Protein AF-A0A2R6C361-F1 (afdb_monomer)

Secondary structure (DSSP, 8-state):
-EEEEEEE-STHHHHHHHHHHHHHHHHHHHHHHHHTEEEEEEEPTTSS-EEEEEEESS-TT-HHHHHHHHHHHHTT--S-THHHHHHHHHHHHHHHHHHHHHHHTSS-S------S--EE--GGGEEEETTEEEEEEETTEEEEEE-TT-SSPPPTT--TTSB---EE-SSEEEEEEEPP----S----EEEE-SSEEEEEETTTEEEEEE-HHHHHHHHHHHHHHHHHHHHTPPPP-----SSSTTSSS---------

Solvent-accessible surface area (backbone atoms only — not comparable to full-atom values): 15528 Å² total; per-residue (Å²): 82,82,46,75,45,78,42,68,52,83,64,24,73,80,43,42,65,57,24,49,53,42,28,52,49,22,39,52,50,36,50,57,59,53,72,37,49,41,73,46,82,39,71,43,88,97,49,98,50,75,44,69,44,84,42,65,76,56,68,80,81,38,70,65,50,52,48,52,54,50,54,68,58,50,77,86,48,91,51,36,69,64,55,54,58,34,28,52,56,49,27,53,49,53,50,51,53,49,52,56,36,36,73,75,59,85,40,73,102,62,86,80,71,70,81,68,63,43,40,59,45,47,53,91,41,47,41,64,58,89,55,29,40,38,34,52,52,31,88,96,39,70,48,72,44,70,50,72,90,53,96,64,83,76,64,96,77,62,48,57,82,34,42,49,63,28,39,38,40,57,56,34,38,36,43,33,37,57,43,81,75,78,78,68,90,62,80,77,62,48,73,48,85,52,81,47,33,42,40,34,41,30,91,89,76,42,80,46,78,44,80,33,48,72,57,41,52,54,49,51,55,52,48,52,52,52,50,51,30,59,77,72,73,49,84,82,80,84,79,90,72,79,84,73,69,82,73,73,84,76,82,76,83,82,82,81,80,88,131

pLDDT: mean 77.96, std 17.17, range [26.45, 94.94]

InterPro domains:
  IPR060355 Uncharacterized protein MJ0013-like domain [PF27234] (18-136)

Foldseek 3Di:
DKDKDKDWFPCLVVCVVVLVLLQVLLQVLLVVQLVQWDWDWDDDVPDPDIGTATDGNDPCVDPVNVVVSLVVSVVPDPWDSVQSVQSNVVSVVQVVVQNVCVSVVNDDPDRDGDPARKGFAALVQWFDDPQWIWGGGHVVDTDTTGNPPDPDDDPPPDGSVQWHGWMDHSTMIIIIGDDDPPPPDAFDKDWDDDLQWIWIATPVPGIDIDGCNVVSVVVVVVVVVVVVCVVVVHDDDDPPDDPPPVPPPPDDDDDDDDD

Structure (mmCIF, N/CA/C/O backbone):
data_AF-A0A2R6C361-F1
#
_entry.id   AF-A0A2R6C361-F1
#
loop_
_atom_site.group_PDB
_atom_site.id
_atom_site.type_symbol
_atom_site.label_atom_id
_atom_site.label_alt_id
_atom_site.label_comp_id
_atom_site.label_asym_id
_atom_site.label_entity_id
_atom_site.label_seq_id
_atom_site.pdbx_PDB_ins_code
_atom_site.Cartn_x
_atom_site.Cartn_y
_atom_site.Cartn_z
_atom_site.occupancy
_atom_site.B_iso_or_equiv
_atom_site.auth_seq_id
_atom_site.auth_comp_id
_atom_site.auth_asym_id
_atom_site.auth_atom_id
_atom_site.pdbx_PDB_model_num
ATOM 1 N N . MET A 1 1 ? 3.296 12.010 15.863 1.00 71.25 1 MET A N 1
ATOM 2 C CA . MET A 1 1 ? 3.989 10.756 15.446 1.00 71.25 1 MET A CA 1
ATOM 3 C C . MET A 1 1 ? 3.056 9.737 14.756 1.00 71.25 1 MET A C 1
ATOM 5 O O . MET A 1 1 ? 1.975 9.475 15.264 1.00 71.25 1 MET A O 1
ATOM 9 N N . LEU A 1 2 ? 3.458 9.093 13.641 1.00 76.69 2 LEU A N 1
ATOM 10 C CA . LEU A 1 2 ? 2.714 7.955 13.048 1.00 76.69 2 LEU A CA 1
ATOM 11 C C . LEU A 1 2 ? 3.192 6.621 13.645 1.00 76.69 2 LEU A C 1
ATOM 13 O O . LEU A 1 2 ? 4.380 6.308 13.569 1.00 76.69 2 LEU A O 1
ATOM 17 N N . ARG A 1 3 ? 2.274 5.813 14.184 1.00 79.56 3 ARG A N 1
ATOM 18 C CA . ARG A 1 3 ? 2.563 4.456 14.678 1.00 79.56 3 ARG A CA 1
ATOM 19 C C . ARG A 1 3 ? 1.725 3.434 13.926 1.00 79.56 3 ARG A C 1
ATOM 21 O O . ARG A 1 3 ? 0.583 3.708 13.588 1.00 79.56 3 ARG A O 1
ATOM 28 N N . SER A 1 4 ? 2.290 2.262 13.649 1.00 82.06 4 SER A N 1
ATOM 29 C CA . SER A 1 4 ? 1.563 1.162 13.011 1.00 82.06 4 SER A CA 1
ATOM 30 C C . SER A 1 4 ? 1.401 0.021 14.000 1.00 82.06 4 SER A C 1
ATOM 32 O O . SER A 1 4 ? 2.393 -0.487 14.519 1.00 82.06 4 SER A O 1
ATOM 34 N N . TYR A 1 5 ? 0.163 -0.408 14.206 1.00 83.38 5 TYR A N 1
ATOM 35 C CA . TYR A 1 5 ? -0.182 -1.557 15.038 1.00 83.38 5 TYR A CA 1
ATOM 36 C C . TYR A 1 5 ? -0.647 -2.719 14.176 1.00 83.38 5 TYR A C 1
ATOM 38 O O . TYR A 1 5 ? -1.076 -2.509 13.045 1.00 83.38 5 TYR A O 1
ATOM 46 N N . SER A 1 6 ? -0.548 -3.944 14.681 1.00 84.62 6 SER A N 1
ATOM 47 C CA . SER A 1 6 ? -1.001 -5.141 13.967 1.00 84.62 6 SER A CA 1
ATOM 48 C C . SER A 1 6 ? -1.960 -5.946 14.823 1.00 84.62 6 SER A C 1
ATOM 50 O O . SER A 1 6 ? -1.594 -6.325 15.929 1.00 84.62 6 SER A O 1
ATOM 52 N N . LEU A 1 7 ? -3.144 -6.243 14.302 1.00 84.75 7 LEU A N 1
ATOM 53 C CA . LEU A 1 7 ? -4.188 -6.993 14.998 1.00 84.75 7 LEU A CA 1
ATOM 54 C C . LEU A 1 7 ? -4.585 -8.209 14.171 1.00 84.75 7 LEU A C 1
ATOM 56 O O . LEU A 1 7 ? -4.571 -8.136 12.944 1.00 84.75 7 LEU A O 1
ATOM 60 N N . GLN A 1 8 ? -4.900 -9.316 14.836 1.00 85.62 8 GLN A N 1
ATOM 61 C CA . GLN A 1 8 ? -5.495 -10.483 14.185 1.00 85.62 8 GLN A CA 1
ATOM 62 C C . GLN A 1 8 ? -6.997 -10.268 14.003 1.00 85.62 8 GLN A C 1
ATOM 64 O O . GLN A 1 8 ? -7.611 -9.543 14.781 1.00 85.62 8 GLN A O 1
ATOM 69 N N . HIS A 1 9 ? -7.566 -10.873 12.966 1.00 82.19 9 HIS A N 1
ATOM 70 C CA . HIS A 1 9 ? -9.010 -10.900 12.753 1.00 82.19 9 HIS A CA 1
ATOM 71 C C . HIS A 1 9 ? -9.441 -12.241 12.166 1.00 82.19 9 HIS A C 1
ATOM 73 O O . HIS A 1 9 ? -8.665 -12.909 11.485 1.00 82.19 9 HIS A O 1
ATOM 79 N N . GLU A 1 10 ? -10.705 -12.589 12.383 1.00 79.31 10 GLU A N 1
ATOM 80 C CA . GLU A 1 10 ? -11.295 -13.849 11.919 1.00 79.31 10 GLU A CA 1
ATOM 81 C C . GLU A 1 10 ? -12.004 -13.702 10.560 1.00 79.31 10 GLU A C 1
ATOM 83 O O . GLU A 1 10 ? -12.229 -14.688 9.871 1.00 79.31 10 GLU A O 1
ATOM 88 N N . CYS A 1 11 ? -12.247 -12.469 10.088 1.00 79.44 11 CYS A N 1
ATOM 89 C CA . CYS A 1 11 ? -12.927 -12.175 8.811 1.00 79.44 11 CYS A CA 1
ATOM 90 C C . CYS A 1 11 ? -12.088 -12.484 7.548 1.00 79.44 11 CYS A C 1
ATOM 92 O O . CYS A 1 11 ? -12.265 -11.855 6.503 1.00 79.44 11 CYS A O 1
ATOM 94 N N . GLY A 1 12 ? -11.108 -13.385 7.637 1.00 75.69 12 GLY A N 1
ATOM 95 C CA . GLY A 1 12 ? -10.209 -13.718 6.531 1.00 75.69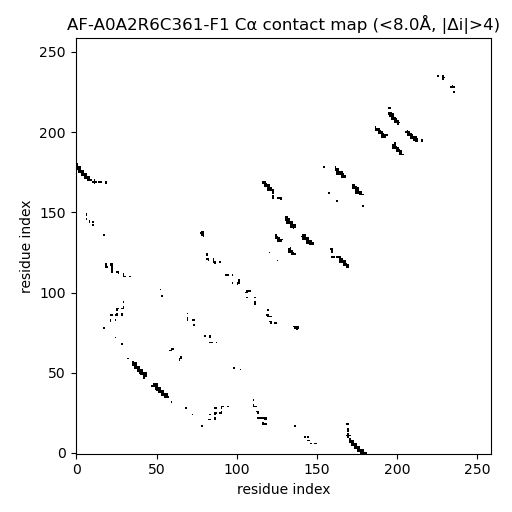 12 GLY A CA 1
ATOM 96 C C . GLY A 1 12 ? -10.932 -14.339 5.337 1.00 75.69 12 GLY A C 1
ATOM 97 O O . GLY A 1 12 ? -10.607 -14.009 4.196 1.00 75.69 12 GLY A O 1
ATOM 98 N N . GLU A 1 13 ? -11.930 -15.188 5.596 1.00 79.44 13 GLU A N 1
ATOM 99 C CA . GLU A 1 13 ? -12.706 -15.884 4.562 1.00 79.44 13 GLU A CA 1
ATOM 100 C C . GLU A 1 13 ? -13.611 -14.926 3.778 1.00 79.44 13 GLU A C 1
ATOM 102 O O . GLU A 1 13 ? -13.576 -14.917 2.548 1.00 79.44 13 GLU A O 1
ATOM 107 N N . GLU A 1 14 ? -14.332 -14.041 4.471 1.00 83.56 14 GLU A N 1
ATOM 108 C CA . GLU A 1 14 ? -15.206 -13.027 3.859 1.00 83.56 14 GLU A CA 1
ATOM 109 C C . GLU A 1 14 ? -14.424 -12.028 2.995 1.00 83.56 14 GLU A C 1
ATOM 111 O O . GLU A 1 14 ? -14.881 -11.589 1.938 1.00 83.56 14 GLU A O 1
ATOM 116 N N . LEU A 1 15 ? -13.207 -11.679 3.421 1.00 87.12 15 LEU A N 1
ATOM 117 C CA . LEU A 1 15 ? -12.345 -10.747 2.698 1.00 87.12 15 LEU A CA 1
ATOM 118 C C . LEU A 1 15 ? -11.562 -11.415 1.569 1.00 87.12 15 LEU A C 1
ATOM 120 O O . LEU A 1 15 ? -11.019 -10.715 0.711 1.00 87.12 15 LEU A O 1
ATOM 124 N N . PHE A 1 16 ? -11.491 -12.744 1.529 1.00 89.00 16 PHE A N 1
ATOM 125 C CA . PHE A 1 16 ? -10.673 -13.469 0.563 1.00 89.00 16 PHE A CA 1
ATOM 126 C C . PHE A 1 16 ? -11.002 -13.131 -0.905 1.00 89.00 16 PHE A C 1
ATOM 128 O O . PHE A 1 16 ? -10.060 -12.854 -1.663 1.00 89.00 16 PHE A O 1
ATOM 135 N N . PRO A 1 17 ? -12.283 -13.062 -1.330 1.00 92.25 17 PRO A N 1
ATOM 136 C CA . PRO A 1 17 ? -12.641 -12.663 -2.692 1.00 92.25 17 PRO A CA 1
ATOM 137 C C . PRO A 1 17 ? -12.147 -11.251 -3.036 1.00 92.25 17 PRO A C 1
ATOM 139 O O . PRO A 1 17 ? -11.511 -11.050 -4.074 1.00 92.25 17 PRO A O 1
ATOM 142 N N . LEU A 1 18 ? -12.328 -10.297 -2.115 1.00 92.50 18 LEU A N 1
ATOM 143 C CA . LEU A 1 18 ? -11.867 -8.915 -2.270 1.00 92.50 18 LEU A CA 1
ATOM 144 C C . LEU A 1 18 ? -10.337 -8.841 -2.365 1.00 92.50 18 LEU A C 1
ATOM 146 O O . LEU A 1 18 ? -9.797 -8.156 -3.234 1.00 92.50 18 LEU A O 1
ATOM 150 N N . LEU A 1 19 ? -9.621 -9.557 -1.493 1.00 92.62 19 LEU A N 1
ATOM 151 C CA . LEU A 1 19 ? -8.157 -9.606 -1.490 1.00 92.62 19 LEU A CA 1
ATOM 152 C C . LEU A 1 19 ? -7.609 -10.154 -2.814 1.00 92.62 19 LEU A C 1
ATOM 154 O O . LEU A 1 19 ? -6.595 -9.659 -3.320 1.00 92.62 19 LEU A O 1
ATOM 158 N N . LYS A 1 20 ? -8.274 -11.167 -3.382 1.00 93.88 20 LYS A N 1
ATOM 159 C CA . LYS A 1 20 ? -7.912 -11.763 -4.671 1.00 93.88 20 LYS A CA 1
ATOM 160 C C . LYS A 1 20 ? -8.162 -10.785 -5.820 1.00 93.88 20 LYS A C 1
ATOM 162 O O . LYS A 1 20 ? -7.224 -10.498 -6.564 1.00 93.88 20 LYS A O 1
ATOM 167 N N . ALA A 1 21 ? -9.361 -10.207 -5.900 1.00 93.25 21 ALA A N 1
ATOM 168 C CA . ALA A 1 21 ? -9.711 -9.217 -6.918 1.00 93.25 21 ALA A CA 1
ATOM 169 C C . ALA A 1 21 ? -8.776 -7.999 -6.876 1.00 93.25 21 ALA A C 1
ATOM 171 O O . ALA A 1 21 ? -8.269 -7.550 -7.903 1.00 93.25 21 ALA A O 1
ATOM 172 N N . TYR A 1 22 ? -8.451 -7.510 -5.678 1.00 93.94 22 TYR A N 1
ATOM 173 C CA . TYR A 1 22 ? -7.514 -6.405 -5.500 1.00 93.94 22 TYR A CA 1
ATOM 174 C C . TYR A 1 22 ? -6.096 -6.745 -5.966 1.00 93.94 22 TYR A C 1
ATOM 176 O O . TYR A 1 22 ? -5.458 -5.941 -6.648 1.00 93.94 22 TYR A O 1
ATOM 184 N N . ARG A 1 23 ? -5.582 -7.935 -5.627 1.00 94.75 23 ARG A N 1
ATOM 185 C CA . ARG A 1 23 ? -4.273 -8.401 -6.112 1.00 94.75 23 ARG A CA 1
ATOM 186 C C . ARG A 1 23 ? -4.245 -8.436 -7.639 1.00 94.75 23 ARG A C 1
ATOM 188 O O . ARG A 1 23 ? -3.260 -8.001 -8.240 1.00 94.75 23 ARG A O 1
ATOM 195 N N . ASP A 1 24 ? -5.303 -8.955 -8.248 1.00 94.12 24 ASP A N 1
ATOM 196 C CA . ASP A 1 24 ? -5.395 -9.117 -9.695 1.00 94.12 24 ASP A CA 1
ATOM 197 C C . ASP A 1 24 ? -5.496 -7.745 -10.387 1.00 94.12 24 ASP A C 1
ATOM 199 O O . ASP A 1 24 ? -4.736 -7.485 -11.322 1.00 94.12 24 ASP A O 1
ATOM 203 N N . ALA A 1 25 ? -6.264 -6.801 -9.831 1.00 93.94 25 ALA A N 1
ATOM 204 C CA . ALA A 1 25 ? -6.293 -5.405 -10.278 1.00 93.94 25 ALA A CA 1
ATOM 205 C C . ALA A 1 25 ? -4.921 -4.715 -10.171 1.00 93.94 25 ALA A C 1
ATOM 207 O O . ALA A 1 25 ? -4.466 -4.076 -11.121 1.00 93.94 25 ALA A O 1
ATOM 208 N N . VAL A 1 26 ? -4.206 -4.877 -9.049 1.00 94.94 26 VAL A N 1
ATOM 209 C CA . VAL A 1 26 ? -2.842 -4.338 -8.890 1.00 94.94 26 VAL A CA 1
ATOM 210 C C . VAL A 1 26 ? -1.903 -4.913 -9.952 1.00 94.94 26 VAL A C 1
ATOM 212 O O . VAL A 1 26 ? -1.095 -4.176 -10.519 1.00 94.94 26 VAL A O 1
ATOM 215 N N . ASN A 1 27 ? -1.988 -6.214 -10.234 1.00 94.62 27 ASN A N 1
ATOM 216 C CA . ASN A 1 27 ? -1.145 -6.857 -11.238 1.00 94.62 27 ASN A CA 1
ATOM 217 C C . ASN A 1 27 ? -1.492 -6.418 -12.668 1.00 94.62 27 ASN A C 1
ATOM 219 O O . ASN A 1 27 ? -0.560 -6.182 -13.436 1.00 94.62 27 ASN A O 1
ATOM 223 N N . ARG A 1 28 ? -2.777 -6.218 -12.995 1.00 94.06 28 ARG A N 1
ATOM 224 C CA . ARG A 1 28 ? -3.231 -5.659 -14.283 1.00 94.06 28 ARG A CA 1
ATOM 225 C C . ARG A 1 28 ? -2.669 -4.252 -14.500 1.00 94.06 28 ARG A C 1
ATOM 227 O O . ARG A 1 28 ? -2.065 -3.983 -15.535 1.00 94.06 28 ARG A O 1
ATOM 234 N N . VAL A 1 29 ? -2.725 -3.392 -13.476 1.00 93.88 29 VAL A N 1
ATOM 235 C CA . VAL A 1 29 ? -2.095 -2.059 -13.527 1.00 93.88 29 VAL A CA 1
ATOM 236 C C . VAL A 1 29 ? -0.580 -2.166 -13.710 1.00 93.88 29 VAL A C 1
ATOM 238 O O . VAL A 1 29 ? 0.003 -1.455 -14.522 1.00 93.88 29 VAL A O 1
ATOM 241 N N . LEU A 1 30 ? 0.094 -3.042 -12.960 1.00 93.81 30 LEU A N 1
ATOM 242 C CA . LEU A 1 30 ? 1.545 -3.222 -13.087 1.00 93.81 30 LEU A CA 1
ATOM 243 C C . LEU A 1 30 ? 1.953 -3.704 -14.481 1.00 93.81 30 LEU A C 1
ATOM 245 O O . LEU A 1 30 ? 3.013 -3.311 -14.964 1.00 93.81 30 LEU A O 1
ATOM 249 N N . GLU A 1 31 ? 1.147 -4.557 -15.104 1.00 94.00 31 GLU A N 1
ATOM 250 C CA . GLU A 1 31 ? 1.344 -5.030 -16.468 1.00 94.00 31 GLU A CA 1
ATOM 251 C C . GLU A 1 31 ? 1.220 -3.903 -17.486 1.00 94.00 31 GLU A C 1
ATOM 253 O O . GLU A 1 31 ? 2.149 -3.697 -18.268 1.00 94.00 31 GLU A O 1
ATOM 258 N N . GLU A 1 32 ? 0.151 -3.116 -17.417 1.00 92.12 32 GLU A N 1
ATOM 259 C CA . GLU A 1 32 ? -0.043 -1.980 -18.315 1.00 92.12 32 GLU A CA 1
ATOM 260 C C . GLU A 1 32 ? 1.085 -0.947 -18.176 1.00 92.12 32 GLU A C 1
ATOM 262 O O . GLU A 1 32 ? 1.712 -0.541 -19.158 1.00 92.12 32 GLU A O 1
ATOM 267 N N . LEU A 1 33 ? 1.426 -0.586 -16.935 1.00 90.94 33 LEU A N 1
ATOM 268 C CA . LEU A 1 33 ? 2.522 0.336 -16.657 1.00 90.94 33 LEU A CA 1
ATOM 269 C C . LEU A 1 33 ? 3.866 -0.198 -17.159 1.00 90.94 33 LEU A C 1
ATOM 271 O O . LEU A 1 33 ? 4.701 0.588 -17.602 1.00 90.94 33 LEU A O 1
ATOM 275 N N . TRP A 1 34 ? 4.093 -1.511 -17.074 1.00 90.88 34 TRP A N 1
ATOM 276 C CA . TRP A 1 34 ? 5.318 -2.152 -17.546 1.00 90.88 34 TRP A CA 1
ATOM 277 C C . TRP A 1 34 ? 5.419 -2.157 -19.072 1.00 90.88 34 TRP A C 1
ATOM 279 O O . TRP A 1 34 ? 6.495 -1.893 -19.606 1.00 90.88 34 TRP A O 1
ATOM 289 N N . ASN A 1 35 ? 4.313 -2.407 -19.772 1.00 90.81 35 ASN A N 1
ATOM 290 C CA . ASN A 1 35 ? 4.258 -2.400 -21.238 1.00 90.81 35 ASN A CA 1
ATOM 291 C C . ASN A 1 35 ? 4.519 -0.998 -21.819 1.00 90.81 35 ASN A C 1
ATOM 293 O O . ASN A 1 35 ? 5.059 -0.857 -22.919 1.00 90.81 35 ASN A O 1
ATOM 297 N N . ASN A 1 36 ? 4.228 0.039 -21.032 1.00 89.44 36 ASN A N 1
ATOM 298 C CA . ASN A 1 36 ? 4.535 1.432 -21.342 1.00 89.44 36 ASN A CA 1
ATOM 299 C C . ASN A 1 36 ? 5.988 1.846 -21.028 1.00 89.44 36 ASN A C 1
ATOM 301 O O . ASN A 1 36 ? 6.317 3.026 -21.166 1.00 89.44 36 ASN A O 1
ATOM 305 N N . ILE A 1 37 ? 6.869 0.925 -20.608 1.00 88.62 37 ILE A N 1
ATOM 306 C CA . ILE A 1 37 ? 8.291 1.212 -20.353 1.00 88.62 37 ILE A CA 1
ATOM 307 C C . ILE A 1 37 ? 9.135 0.962 -21.606 1.00 88.62 37 ILE A C 1
ATOM 309 O O . ILE A 1 37 ? 9.212 -0.146 -22.132 1.00 88.62 37 ILE A O 1
ATOM 313 N N . GLU A 1 38 ? 9.869 1.990 -22.009 1.00 87.00 38 GLU A N 1
ATOM 314 C CA . GLU A 1 38 ? 10.993 1.937 -22.934 1.00 87.00 38 GLU A CA 1
ATOM 315 C C . GLU A 1 38 ? 12.327 1.895 -22.200 1.00 87.00 38 GLU A C 1
ATOM 317 O O . GLU A 1 38 ? 12.486 2.399 -21.085 1.00 87.00 38 GLU A O 1
ATOM 322 N N . TRP A 1 39 ? 13.311 1.291 -22.854 1.00 86.88 39 TRP A N 1
ATOM 323 C CA . TRP A 1 39 ? 14.628 1.048 -22.290 1.00 86.88 39 TRP A CA 1
ATOM 324 C C . TRP A 1 39 ? 15.669 1.858 -23.044 1.00 86.88 39 TRP A C 1
ATOM 326 O O . TRP A 1 39 ? 16.052 1.512 -24.157 1.00 86.88 39 TRP A O 1
ATOM 336 N N . GLU A 1 40 ? 16.156 2.922 -22.416 1.00 84.06 40 GLU A N 1
ATOM 337 C CA . GLU A 1 40 ? 17.169 3.792 -23.007 1.00 84.06 40 GLU A CA 1
ATOM 338 C C . GLU A 1 40 ? 18.553 3.422 -22.467 1.00 84.06 40 GLU A C 1
ATOM 340 O O . GLU A 1 40 ? 18.771 3.382 -21.252 1.00 84.06 40 GLU A O 1
ATOM 345 N N . LYS A 1 41 ? 19.513 3.144 -23.351 1.00 84.00 41 LYS A N 1
ATOM 346 C CA . LYS A 1 41 ? 20.888 2.834 -22.950 1.00 84.00 41 LYS A CA 1
ATOM 347 C C . LYS A 1 41 ? 21.591 4.120 -22.517 1.00 84.00 41 LYS A C 1
ATOM 349 O O . LYS A 1 41 ? 21.908 4.965 -23.343 1.00 84.00 41 LYS A O 1
ATOM 354 N N . ARG A 1 42 ? 21.881 4.252 -21.221 1.00 80.00 42 ARG A N 1
ATOM 355 C CA . ARG A 1 42 ? 22.643 5.376 -20.663 1.00 80.00 42 ARG A CA 1
ATOM 356 C C . ARG A 1 42 ? 23.889 4.909 -19.930 1.00 80.00 42 ARG A C 1
ATOM 358 O O . ARG A 1 42 ? 23.905 3.861 -19.281 1.00 80.00 42 ARG A O 1
ATOM 365 N N . LYS A 1 43 ? 24.944 5.712 -20.017 1.00 76.88 43 LYS A N 1
ATOM 366 C CA . LYS A 1 43 ? 26.144 5.544 -19.197 1.00 76.88 43 LYS A CA 1
ATOM 367 C C . LYS A 1 43 ? 25.823 5.995 -17.773 1.00 76.88 43 LYS A C 1
ATOM 369 O O . LYS A 1 43 ? 25.239 7.060 -17.583 1.00 76.88 43 LYS A O 1
ATOM 374 N N . ILE A 1 44 ? 26.167 5.185 -16.775 1.00 73.50 44 ILE A N 1
ATOM 375 C CA . ILE A 1 44 ? 25.985 5.597 -15.378 1.00 73.50 44 ILE A CA 1
ATOM 376 C C . ILE A 1 44 ? 27.046 6.661 -15.055 1.00 73.50 44 ILE A C 1
ATOM 378 O O . ILE A 1 44 ? 28.229 6.402 -15.298 1.00 73.50 44 ILE A O 1
ATOM 382 N N . PRO A 1 45 ? 26.671 7.819 -14.483 1.00 68.75 45 PRO A N 1
ATOM 383 C CA . PRO A 1 45 ? 27.641 8.812 -14.030 1.00 68.75 45 PRO A CA 1
ATOM 384 C C . PRO A 1 45 ? 28.658 8.170 -13.075 1.00 68.75 45 PRO A C 1
ATOM 386 O O . PRO A 1 45 ? 28.274 7.470 -12.139 1.00 68.75 45 PRO A O 1
ATOM 389 N N . GLY A 1 46 ? 29.954 8.350 -13.339 1.00 70.81 46 GLY A N 1
ATOM 390 C CA . GLY A 1 46 ? 31.030 7.812 -12.496 1.00 70.81 46 GLY A CA 1
ATOM 391 C C . GLY A 1 46 ? 31.349 6.317 -12.662 1.00 70.81 46 GLY A C 1
ATOM 392 O O . GLY A 1 46 ? 32.219 5.816 -11.956 1.00 70.81 46 GLY A O 1
ATOM 393 N N . LYS A 1 47 ? 30.708 5.581 -13.586 1.00 72.62 47 LYS A N 1
ATOM 394 C CA . LYS A 1 47 ? 31.075 4.183 -13.903 1.00 72.62 47 LYS A CA 1
ATOM 395 C C . LYS A 1 47 ? 31.295 3.988 -15.407 1.00 72.62 47 LYS A C 1
ATOM 397 O O . LYS A 1 47 ? 30.618 4.590 -16.235 1.00 72.62 47 LYS A O 1
ATOM 402 N N . LYS A 1 48 ? 32.198 3.073 -15.786 1.00 71.56 48 LYS A N 1
ATOM 403 C CA . LYS A 1 48 ? 32.387 2.637 -17.191 1.00 71.56 48 LYS A CA 1
ATOM 404 C C . LYS A 1 48 ? 31.246 1.733 -17.705 1.00 71.56 48 LYS A C 1
ATOM 406 O O . LYS A 1 48 ? 31.281 1.283 -18.844 1.00 71.56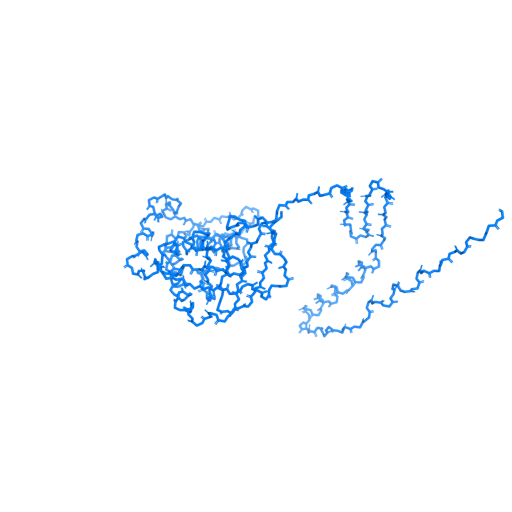 48 LYS A O 1
ATOM 411 N N . GLN A 1 49 ? 30.228 1.472 -16.880 1.00 76.38 49 GLN A N 1
ATOM 412 C CA . GLN A 1 49 ? 29.114 0.577 -17.188 1.00 76.38 49 GLN A CA 1
ATOM 413 C C . GLN A 1 49 ? 27.947 1.319 -17.859 1.00 76.38 49 GLN A C 1
ATOM 415 O O . GLN A 1 49 ? 27.522 2.390 -17.417 1.00 76.38 49 GLN A O 1
ATOM 420 N N . TRP A 1 50 ? 27.377 0.689 -18.884 1.00 76.69 50 TRP A N 1
ATOM 421 C CA . TRP A 1 50 ? 26.119 1.096 -19.505 1.00 76.69 50 TRP A CA 1
ATOM 422 C C . TRP A 1 50 ? 24.944 0.381 -18.840 1.00 76.69 50 TRP A C 1
ATOM 424 O O . TRP A 1 50 ? 25.018 -0.818 -18.565 1.00 76.69 50 TRP A O 1
ATOM 434 N N . ARG A 1 51 ? 23.845 1.098 -18.598 1.00 76.12 51 ARG A N 1
ATOM 435 C CA . ARG A 1 51 ? 22.586 0.521 -18.115 1.00 76.12 51 ARG A CA 1
ATOM 436 C C . ARG A 1 51 ? 21.414 0.993 -18.953 1.00 76.12 51 ARG A C 1
ATOM 438 O O . ARG A 1 51 ? 21.369 2.131 -19.405 1.00 76.12 51 ARG A O 1
ATOM 445 N N . LEU A 1 52 ? 20.456 0.095 -19.130 1.00 82.31 52 LEU A N 1
ATOM 446 C CA . LEU A 1 52 ? 19.173 0.407 -19.737 1.00 82.31 52 LEU A CA 1
ATOM 447 C C . LEU A 1 52 ? 18.294 1.052 -18.671 1.00 82.31 52 LEU A C 1
ATOM 449 O O . LEU A 1 52 ? 17.932 0.383 -17.714 1.00 82.31 52 LEU A O 1
ATOM 453 N N . LEU A 1 53 ? 17.973 2.333 -18.788 1.00 82.25 53 LEU A N 1
ATOM 454 C CA . LEU A 1 53 ? 17.094 3.011 -17.843 1.00 82.25 53 LEU A CA 1
ATOM 455 C C . LEU A 1 53 ? 15.645 2.979 -18.339 1.00 82.25 53 LEU A C 1
ATOM 457 O O . LEU A 1 53 ? 15.412 3.205 -19.525 1.00 82.25 53 LEU A O 1
ATOM 461 N N . PRO A 1 54 ? 14.672 2.735 -17.442 1.00 84.81 54 PRO A N 1
ATOM 462 C CA . PRO A 1 54 ? 13.266 2.778 -17.805 1.00 84.81 54 PRO A CA 1
ATOM 463 C C . PRO A 1 54 ? 12.819 4.232 -18.023 1.00 84.81 54 PRO A C 1
ATOM 465 O O . PRO A 1 54 ? 12.925 5.075 -17.115 1.00 84.81 54 PRO A O 1
ATOM 468 N N . LYS A 1 55 ? 12.291 4.497 -19.217 1.00 83.69 55 LYS A N 1
ATOM 469 C CA . LYS A 1 55 ? 11.591 5.715 -19.640 1.00 83.69 55 LYS A CA 1
ATOM 470 C C . LYS A 1 55 ? 10.151 5.332 -19.983 1.00 83.69 55 LYS A C 1
ATOM 472 O O . LYS A 1 55 ? 9.923 4.234 -20.463 1.00 83.69 55 LYS A O 1
ATOM 477 N N . TYR A 1 56 ? 9.174 6.180 -19.690 1.00 82.06 56 TYR A N 1
ATOM 478 C CA . TYR A 1 56 ? 7.787 5.882 -20.056 1.00 82.06 56 TYR A CA 1
ATOM 479 C C . TYR A 1 56 ? 7.482 6.420 -21.455 1.00 82.06 56 TYR A C 1
ATOM 481 O O . TYR A 1 56 ? 7.898 7.535 -21.766 1.00 82.06 56 TYR A O 1
ATOM 489 N N . LYS A 1 57 ? 6.753 5.634 -22.257 1.00 79.25 57 LYS A N 1
ATOM 490 C CA . LYS A 1 57 ? 6.241 6.011 -23.589 1.00 79.25 57 LYS A CA 1
ATOM 491 C C . LYS A 1 57 ? 5.238 7.152 -23.521 1.00 79.25 57 LYS A C 1
ATOM 493 O O . LYS A 1 57 ? 5.239 8.060 -24.339 1.00 79.25 57 LYS A O 1
ATOM 498 N N . VAL A 1 58 ? 4.371 7.063 -22.522 1.00 80.06 58 VAL A N 1
ATOM 499 C CA . VAL A 1 58 ? 3.259 7.975 -22.281 1.00 80.06 58 VAL A CA 1
ATOM 500 C C . VAL A 1 58 ? 3.538 8.735 -20.992 1.00 80.06 58 VAL A C 1
ATOM 502 O O . VAL A 1 58 ? 4.263 8.247 -20.116 1.00 80.06 58 VAL A O 1
ATOM 505 N N . ASP A 1 59 ? 2.940 9.914 -20.834 1.00 80.81 59 ASP A N 1
ATOM 506 C CA . ASP A 1 59 ? 2.897 10.550 -19.525 1.00 80.81 59 ASP A CA 1
ATOM 507 C C . ASP A 1 59 ? 1.970 9.775 -18.578 1.00 80.81 59 ASP A C 1
ATOM 509 O O . ASP A 1 59 ? 0.792 10.075 -18.391 1.00 80.81 59 ASP A O 1
ATOM 513 N N . VAL A 1 60 ? 2.552 8.776 -17.924 1.00 80.06 60 VAL A N 1
ATOM 514 C CA . VAL A 1 60 ? 1.917 7.927 -16.912 1.00 80.06 60 VAL A CA 1
ATOM 515 C C . VAL A 1 60 ? 1.432 8.738 -15.694 1.00 80.06 60 VAL A C 1
ATOM 517 O O . VAL A 1 60 ? 0.676 8.230 -14.859 1.00 80.06 60 VAL A O 1
ATOM 520 N N . LYS A 1 61 ? 1.856 10.001 -15.539 1.00 81.00 61 LYS A N 1
ATOM 521 C CA . LYS A 1 61 ? 1.371 10.894 -14.476 1.00 81.00 61 LYS A CA 1
ATOM 522 C C . LYS A 1 61 ? 0.189 11.760 -14.904 1.00 81.00 61 LYS A C 1
ATOM 524 O O . LYS A 1 61 ? -0.444 12.320 -14.002 1.00 81.00 61 LYS A O 1
ATOM 529 N N . SER A 1 62 ? -0.119 11.833 -16.199 1.00 87.62 62 SER A N 1
ATOM 530 C CA . SER A 1 62 ? -1.233 12.615 -16.728 1.00 87.62 62 SER A CA 1
ATOM 531 C C . SER A 1 62 ? -2.554 12.218 -16.065 1.00 87.62 62 SER A C 1
ATOM 533 O O . SER A 1 62 ? -2.807 11.044 -15.765 1.00 87.62 62 SER A O 1
ATOM 535 N N . LYS A 1 63 ? -3.410 13.220 -15.824 1.00 86.75 63 LYS A N 1
ATOM 536 C CA . LYS A 1 63 ? -4.760 13.013 -15.282 1.00 86.75 63 LYS A CA 1
ATOM 537 C C . LYS A 1 63 ? -5.604 12.155 -16.226 1.00 86.75 63 LYS A C 1
ATOM 539 O O . LYS A 1 63 ? -6.324 11.282 -15.755 1.00 86.75 63 LYS A O 1
ATOM 544 N N . GLU A 1 64 ? -5.470 12.364 -17.532 1.00 88.56 64 GLU A N 1
ATOM 545 C CA . GLU A 1 64 ? -6.213 11.626 -18.558 1.00 88.56 64 GLU A CA 1
ATOM 546 C C . GLU A 1 64 ? -5.836 10.148 -18.573 1.00 88.56 64 GLU A C 1
ATOM 548 O O . GLU A 1 64 ? -6.714 9.290 -18.591 1.00 88.56 64 GLU A O 1
ATOM 553 N N . TYR A 1 65 ? -4.537 9.844 -18.486 1.00 88.94 65 TYR A N 1
ATOM 554 C CA . TYR A 1 65 ? -4.055 8.465 -18.432 1.00 88.94 65 TYR A CA 1
ATOM 555 C C . TYR A 1 65 ? -4.610 7.736 -17.205 1.00 88.94 65 TYR A C 1
ATOM 557 O O . TYR A 1 65 ? -5.164 6.648 -17.319 1.00 88.94 65 TYR A O 1
ATOM 565 N N . LYS A 1 66 ? -4.541 8.371 -16.027 1.00 88.06 66 LYS A N 1
ATOM 566 C CA . LYS A 1 66 ? -5.104 7.795 -14.796 1.00 88.06 66 LYS A CA 1
ATOM 567 C C . LYS A 1 66 ? -6.616 7.609 -14.868 1.00 88.06 66 LYS A C 1
ATOM 569 O O . LYS A 1 66 ? -7.116 6.650 -14.290 1.00 88.06 66 LYS A O 1
ATOM 574 N N . LYS A 1 67 ? -7.332 8.515 -15.542 1.00 90.62 67 LYS A N 1
ATOM 575 C CA . LYS A 1 67 ? -8.780 8.415 -15.741 1.00 90.62 67 LYS A CA 1
ATOM 576 C C . LYS A 1 67 ? -9.127 7.216 -16.627 1.00 90.62 67 LYS A C 1
ATOM 578 O O . LYS A 1 67 ? -9.894 6.376 -16.178 1.00 90.62 67 LYS A O 1
ATOM 583 N N . LYS A 1 68 ? -8.480 7.077 -17.789 1.00 91.75 68 LYS A N 1
ATOM 584 C CA . LYS A 1 68 ? -8.663 5.925 -18.693 1.00 91.75 68 LYS A CA 1
ATOM 585 C C . LYS A 1 68 ? -8.318 4.599 -18.015 1.00 91.75 68 LYS A C 1
ATOM 587 O O . LYS A 1 68 ? -9.090 3.651 -18.080 1.00 91.75 68 LYS A O 1
ATOM 592 N N . LEU A 1 69 ? -7.192 4.560 -17.296 1.00 91.31 69 LEU A N 1
ATOM 593 C CA . LEU A 1 69 ? -6.784 3.392 -16.514 1.00 91.31 69 LEU A CA 1
ATOM 594 C C . LEU A 1 69 ? -7.855 3.022 -15.480 1.00 91.31 69 LEU A C 1
ATOM 596 O O . LEU A 1 69 ? -8.233 1.861 -15.362 1.00 91.31 69 LEU A O 1
ATOM 600 N N . ARG A 1 70 ? -8.371 4.013 -14.746 1.00 92.38 70 ARG A N 1
ATOM 601 C CA . ARG A 1 70 ? -9.433 3.810 -13.758 1.00 92.38 70 ARG A CA 1
ATOM 602 C C . ARG A 1 70 ? -10.728 3.311 -14.394 1.00 92.38 70 ARG A C 1
ATOM 604 O O . ARG A 1 70 ? -11.324 2.403 -13.838 1.00 92.38 70 ARG A O 1
ATOM 611 N N . GLU A 1 71 ? -11.154 3.887 -15.514 1.00 93.44 71 GLU A N 1
ATOM 612 C CA . GLU A 1 71 ? -12.364 3.473 -16.240 1.00 93.44 71 GLU A CA 1
ATOM 613 C C . GLU A 1 71 ? -12.248 2.018 -16.706 1.00 93.44 71 GLU A C 1
ATOM 615 O O . GLU A 1 71 ? -13.116 1.217 -16.382 1.00 93.44 71 GLU A O 1
ATOM 620 N N . SER A 1 72 ? -11.114 1.640 -17.307 1.00 91.94 72 SER A N 1
ATOM 621 C CA . SER A 1 72 ? -10.873 0.261 -17.764 1.00 91.94 72 SER A CA 1
ATOM 622 C C . SER A 1 72 ? -10.869 -0.785 -16.641 1.00 91.94 72 SER A C 1
ATOM 624 O O . SER A 1 72 ? -11.154 -1.956 -16.865 1.00 91.94 72 SER A O 1
ATOM 626 N N . LEU A 1 73 ? -10.523 -0.377 -15.417 1.00 91.00 73 LEU A N 1
ATOM 627 C CA . LEU A 1 73 ? -10.538 -1.252 -14.246 1.00 91.00 73 LEU A CA 1
ATOM 628 C C . LEU A 1 73 ? -11.909 -1.334 -13.581 1.00 91.00 73 LEU A C 1
ATOM 630 O O . LEU A 1 73 ? -12.093 -2.224 -12.761 1.00 91.00 73 LEU A O 1
ATOM 634 N N . LEU A 1 74 ? -12.821 -0.401 -13.870 1.00 92.25 74 LEU A N 1
ATOM 635 C CA . LEU A 1 74 ? -14.164 -0.373 -13.292 1.00 92.25 74 LEU A CA 1
ATOM 636 C C . LEU A 1 74 ? -15.176 -1.205 -14.089 1.00 92.25 74 LEU A C 1
ATOM 638 O O . LEU A 1 74 ? -16.195 -1.563 -13.512 1.00 92.25 74 LEU A O 1
ATOM 642 N N . GLU A 1 75 ? -14.908 -1.512 -15.363 1.00 88.81 75 GLU A N 1
ATOM 643 C CA . GLU A 1 75 ? -15.812 -2.298 -16.225 1.00 88.81 75 GLU A CA 1
ATOM 644 C C . GLU A 1 75 ? -16.121 -3.691 -15.648 1.00 88.81 75 GLU A C 1
ATOM 646 O O . GLU A 1 75 ? -17.280 -4.091 -15.620 1.00 88.81 75 GLU A O 1
ATOM 651 N N . ASP A 1 76 ? -15.114 -4.375 -15.096 1.00 84.62 76 ASP A N 1
ATOM 652 C CA . ASP A 1 76 ? -15.236 -5.727 -14.523 1.00 84.62 76 ASP A CA 1
ATOM 653 C C . ASP A 1 76 ? -15.106 -5.721 -12.981 1.00 84.62 76 ASP A C 1
ATOM 655 O O . ASP A 1 76 ? -14.445 -6.589 -12.400 1.00 84.62 76 ASP A O 1
ATOM 659 N N . TRP A 1 77 ? -15.623 -4.689 -12.297 1.00 91.56 77 TRP A N 1
ATOM 660 C CA . TRP A 1 77 ? -15.372 -4.483 -10.862 1.00 91.56 77 TRP A CA 1
ATOM 661 C C . TRP A 1 77 ? -16.620 -4.587 -9.979 1.00 91.56 77 TRP A C 1
ATOM 663 O O . TRP A 1 77 ? -17.422 -3.661 -9.888 1.00 91.56 77 TRP A O 1
ATOM 673 N N . ASP A 1 78 ? -16.701 -5.674 -9.210 1.00 89.69 78 ASP A N 1
ATOM 674 C CA . ASP A 1 78 ? -17.847 -5.986 -8.338 1.00 89.69 78 ASP A CA 1
ATOM 675 C C . ASP A 1 78 ? -17.838 -5.275 -6.968 1.00 89.69 78 ASP A C 1
ATOM 677 O O . ASP A 1 78 ? -18.776 -5.417 -6.177 1.00 89.69 78 ASP A O 1
ATOM 681 N N . TYR A 1 79 ? -16.766 -4.550 -6.633 1.00 91.31 79 TYR A N 1
ATOM 682 C CA . TYR A 1 79 ? -16.559 -3.947 -5.308 1.00 91.31 79 TYR A CA 1
ATOM 683 C C . TYR A 1 79 ? -16.682 -2.420 -5.332 1.00 91.31 79 TYR A C 1
ATOM 685 O O . TYR A 1 79 ? -16.828 -1.790 -6.375 1.00 91.31 79 TYR A O 1
ATOM 693 N N . ALA A 1 80 ? -16.576 -1.767 -4.172 1.00 91.75 80 ALA A N 1
ATOM 694 C CA . ALA A 1 80 ? -16.575 -0.308 -4.119 1.00 91.75 80 ALA A CA 1
ATOM 695 C C . ALA A 1 80 ? -15.466 0.291 -5.014 1.00 91.75 80 ALA A C 1
ATOM 697 O O . ALA A 1 80 ? -14.299 -0.103 -4.940 1.00 91.75 80 ALA A O 1
ATOM 698 N N . ALA A 1 81 ? -15.813 1.295 -5.827 1.00 91.50 81 ALA A N 1
ATOM 699 C CA . ALA A 1 81 ? -14.907 1.900 -6.813 1.00 91.50 81 ALA A CA 1
ATOM 700 C C . ALA A 1 81 ? -13.612 2.470 -6.200 1.00 91.50 81 ALA A C 1
ATOM 702 O O . ALA A 1 81 ? -12.569 2.533 -6.849 1.00 91.50 81 ALA A O 1
ATOM 703 N N . HIS A 1 82 ? -13.644 2.865 -4.925 1.00 91.81 82 HIS A N 1
ATOM 704 C CA . HIS A 1 82 ? -12.464 3.375 -4.223 1.00 91.81 82 HIS A CA 1
ATOM 705 C C . HIS A 1 82 ? -11.381 2.318 -3.969 1.00 91.81 82 HIS A C 1
ATOM 707 O O . HIS A 1 82 ? -10.230 2.682 -3.710 1.00 91.81 82 HIS A O 1
ATOM 713 N N . TRP A 1 83 ? -11.702 1.026 -4.084 1.00 93.19 83 TRP A N 1
ATOM 714 C CA . TRP A 1 83 ? -10.696 -0.034 -4.068 1.00 93.19 83 TRP A CA 1
ATOM 715 C C . TRP A 1 83 ? -9.787 0.033 -5.296 1.00 93.19 83 TRP A C 1
ATOM 717 O O . TRP A 1 83 ? -8.574 -0.126 -5.151 1.00 93.19 83 TRP A O 1
ATOM 727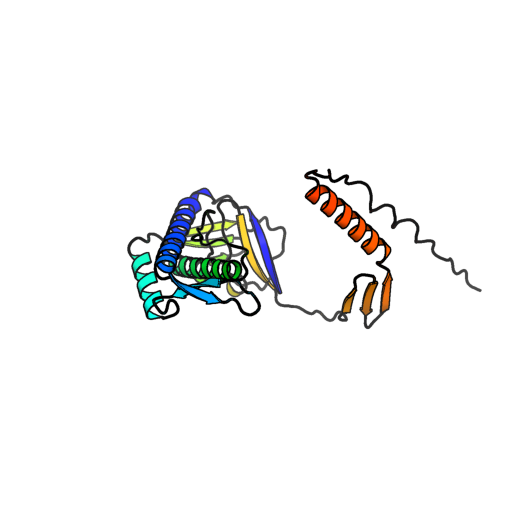 N N . VAL A 1 84 ? -10.335 0.378 -6.467 1.00 93.12 84 VAL A N 1
ATOM 728 C CA . VAL A 1 84 ? -9.562 0.592 -7.701 1.00 93.12 84 VAL A CA 1
ATOM 729 C C . VAL A 1 84 ? -8.585 1.754 -7.528 1.00 93.12 84 VAL A C 1
ATOM 731 O O . VAL A 1 84 ? -7.402 1.618 -7.842 1.00 93.12 84 VAL A O 1
ATOM 734 N N . ASP A 1 85 ? -9.030 2.871 -6.940 1.00 92.44 85 ASP A N 1
ATOM 735 C CA . ASP A 1 85 ? -8.152 4.017 -6.655 1.00 92.44 85 ASP A CA 1
ATOM 736 C C . ASP A 1 85 ? -6.942 3.593 -5.799 1.00 92.44 85 ASP A C 1
ATOM 738 O O . ASP A 1 85 ? -5.799 3.998 -6.047 1.00 92.44 85 ASP A O 1
ATOM 742 N N . SER A 1 86 ? -7.191 2.760 -4.783 1.00 93.25 86 SER A N 1
ATOM 743 C CA . SER A 1 86 ? -6.151 2.243 -3.894 1.00 93.25 86 SER A CA 1
ATOM 744 C C . SER A 1 86 ? -5.223 1.242 -4.594 1.00 93.25 86 SER A C 1
ATOM 746 O O . SER A 1 86 ? -3.998 1.293 -4.409 1.00 93.25 86 SER A O 1
ATOM 748 N N . ALA A 1 87 ? -5.769 0.387 -5.464 1.00 93.75 87 ALA A N 1
ATOM 749 C CA . ALA A 1 87 ? -5.005 -0.558 -6.274 1.00 93.75 87 ALA A CA 1
ATOM 750 C C . ALA A 1 87 ? -4.042 0.177 -7.217 1.00 93.75 87 ALA A C 1
ATOM 752 O O . ALA A 1 87 ? -2.841 -0.111 -7.219 1.00 93.75 87 ALA A O 1
ATOM 753 N N . ILE A 1 88 ? -4.529 1.204 -7.927 1.00 93.38 88 ILE A N 1
ATOM 754 C CA . ILE A 1 88 ? -3.708 2.076 -8.777 1.00 93.38 88 ILE A CA 1
ATOM 755 C C . ILE A 1 88 ? -2.595 2.716 -7.937 1.00 93.38 88 ILE A C 1
ATOM 757 O O . ILE A 1 88 ? -1.412 2.596 -8.267 1.00 93.38 88 ILE A O 1
ATOM 761 N N . LYS A 1 89 ? -2.931 3.339 -6.799 1.00 93.56 89 LYS A N 1
ATOM 762 C CA . LYS A 1 89 ? -1.938 3.956 -5.899 1.00 93.56 89 LYS A CA 1
ATOM 763 C C . LYS A 1 89 ? -0.854 2.958 -5.471 1.00 93.56 89 LYS A C 1
ATOM 765 O O . LYS A 1 89 ? 0.337 3.288 -5.460 1.00 93.56 89 LYS A O 1
ATOM 770 N N . THR A 1 90 ? -1.255 1.731 -5.153 1.00 94.00 90 THR A N 1
ATOM 771 C CA . THR A 1 90 ? -0.358 0.651 -4.728 1.00 94.00 90 THR A CA 1
ATOM 772 C C . THR A 1 90 ? 0.560 0.196 -5.860 1.00 94.00 90 THR A C 1
ATOM 774 O O . THR A 1 90 ? 1.774 0.115 -5.659 1.00 94.00 90 THR A O 1
ATOM 777 N N . ALA A 1 91 ? 0.028 -0.023 -7.063 1.00 94.31 91 ALA A N 1
ATOM 778 C CA . ALA A 1 91 ? 0.807 -0.415 -8.234 1.00 94.31 91 ALA A CA 1
ATOM 779 C C . ALA A 1 91 ? 1.881 0.629 -8.593 1.00 94.31 91 ALA A C 1
ATOM 781 O O . ALA A 1 91 ? 3.057 0.290 -8.758 1.00 94.31 91 ALA A O 1
ATOM 782 N N . TYR A 1 92 ? 1.523 1.918 -8.597 1.00 93.44 92 TYR A N 1
ATOM 783 C CA . TYR A 1 92 ? 2.480 3.010 -8.813 1.00 93.44 92 TYR A CA 1
ATOM 784 C C . TYR A 1 92 ? 3.591 3.030 -7.752 1.00 93.44 92 TYR A C 1
ATOM 786 O O . TYR A 1 92 ? 4.760 3.256 -8.076 1.00 93.44 92 TYR A O 1
ATOM 794 N N . SER A 1 93 ? 3.253 2.775 -6.484 1.00 93.31 93 SER A N 1
ATOM 795 C CA . SER A 1 93 ? 4.229 2.697 -5.390 1.00 93.31 93 SER A CA 1
ATOM 796 C C . SER A 1 93 ? 5.201 1.521 -5.565 1.00 93.31 93 SER A C 1
ATOM 798 O O . SER A 1 93 ? 6.421 1.695 -5.454 1.00 93.31 93 SER A O 1
ATOM 800 N N . ILE A 1 94 ? 4.681 0.340 -5.923 1.00 93.62 94 ILE A N 1
ATOM 801 C CA . ILE A 1 94 ? 5.482 -0.858 -6.212 1.00 93.62 94 ILE A CA 1
ATOM 802 C C . ILE A 1 94 ? 6.457 -0.581 -7.360 1.00 93.62 94 ILE A C 1
ATOM 804 O O . ILE A 1 94 ? 7.656 -0.854 -7.232 1.00 93.62 94 ILE A O 1
ATOM 808 N N . LEU A 1 95 ? 5.973 0.003 -8.458 1.00 91.62 95 LEU A N 1
ATOM 809 C CA . LEU A 1 95 ? 6.795 0.295 -9.628 1.00 91.62 95 LEU A CA 1
ATOM 810 C C . LEU A 1 95 ? 7.852 1.369 -9.334 1.00 91.62 95 LEU A C 1
ATOM 812 O O . LEU A 1 95 ? 9.008 1.226 -9.735 1.00 91.62 95 LEU A O 1
ATOM 816 N N . LYS A 1 96 ? 7.501 2.404 -8.560 1.00 91.50 96 LYS A N 1
ATOM 817 C CA . LYS A 1 96 ? 8.441 3.434 -8.087 1.00 91.50 96 LYS A CA 1
ATOM 818 C C . LYS A 1 96 ? 9.571 2.822 -7.253 1.00 91.50 96 LYS A C 1
ATOM 820 O O . LYS A 1 96 ? 10.740 3.139 -7.482 1.00 91.50 96 LYS A O 1
ATOM 825 N N . SER A 1 97 ? 9.235 1.937 -6.314 1.00 92.50 97 SER A N 1
ATOM 826 C CA . SER A 1 97 ? 10.214 1.227 -5.481 1.00 92.50 97 SER A CA 1
ATOM 827 C C . SER A 1 97 ? 11.109 0.309 -6.317 1.00 92.50 97 SER A C 1
ATOM 829 O O . SER A 1 97 ? 12.336 0.348 -6.196 1.00 92.50 97 SER A O 1
ATOM 831 N N . TRP A 1 98 ? 10.519 -0.461 -7.235 1.00 93.25 98 TRP A N 1
ATOM 832 C CA . TRP A 1 98 ? 11.275 -1.294 -8.167 1.00 93.25 98 TRP A CA 1
ATOM 833 C C . TRP A 1 98 ? 12.249 -0.459 -9.010 1.00 93.25 98 TRP A C 1
ATOM 835 O O . TRP A 1 98 ? 13.430 -0.797 -9.049 1.00 93.25 98 TRP A O 1
ATOM 845 N N . ARG A 1 99 ? 11.801 0.661 -9.599 1.00 88.88 99 ARG A N 1
ATOM 846 C CA . ARG A 1 99 ? 12.640 1.550 -10.420 1.00 88.88 99 ARG A CA 1
ATOM 847 C C . ARG A 1 99 ? 13.828 2.079 -9.624 1.00 88.88 99 ARG A C 1
ATOM 849 O O . ARG A 1 99 ? 14.952 2.024 -10.111 1.00 88.88 99 ARG A O 1
ATOM 856 N N . LYS A 1 100 ? 13.597 2.544 -8.391 1.00 89.50 100 LYS A N 1
ATOM 857 C CA . LYS A 1 100 ? 14.659 3.031 -7.494 1.00 89.50 100 LYS A CA 1
ATOM 858 C C . LYS A 1 100 ? 15.733 1.963 -7.264 1.00 89.50 100 LYS A C 1
ATOM 860 O O . LYS A 1 100 ? 16.918 2.249 -7.405 1.00 89.50 100 LYS A O 1
ATOM 865 N N . ASN A 1 101 ? 15.321 0.737 -6.955 1.00 88.31 101 ASN A N 1
ATOM 866 C CA . ASN A 1 101 ? 16.245 -0.363 -6.666 1.00 88.31 101 ASN A CA 1
ATOM 867 C C . ASN A 1 101 ? 16.933 -0.902 -7.931 1.00 88.31 101 ASN A C 1
ATOM 869 O O . ASN A 1 101 ? 18.100 -1.279 -7.895 1.00 88.31 101 ASN A O 1
ATOM 873 N N . TYR A 1 102 ? 16.246 -0.887 -9.074 1.00 87.50 102 TYR A N 1
ATOM 874 C CA . TYR A 1 102 ? 16.832 -1.236 -10.366 1.00 87.50 102 TYR A CA 1
ATOM 875 C C . TYR A 1 102 ? 17.938 -0.247 -10.771 1.00 87.50 102 TYR A C 1
ATOM 877 O O . TYR A 1 102 ? 19.027 -0.660 -11.164 1.00 87.50 102 TYR A O 1
ATOM 885 N N . VAL A 1 103 ? 17.699 1.060 -10.600 1.00 83.88 103 VAL A N 1
ATOM 886 C CA . VAL A 1 103 ? 18.705 2.104 -10.869 1.00 83.88 103 VAL A CA 1
ATOM 887 C C . VAL A 1 103 ? 19.941 1.914 -9.986 1.00 83.88 103 VAL A C 1
ATOM 889 O O . VAL A 1 103 ? 21.061 1.986 -10.492 1.00 83.88 103 VAL A O 1
ATOM 892 N N . LYS A 1 104 ? 19.753 1.582 -8.702 1.00 82.88 104 LYS A N 1
ATOM 893 C CA . LYS A 1 104 ? 20.854 1.241 -7.782 1.00 82.88 104 LYS A CA 1
ATOM 894 C C . LYS A 1 104 ? 21.612 -0.023 -8.204 1.00 82.88 104 LYS A C 1
ATOM 896 O O . LYS A 1 104 ? 22.836 -0.064 -8.138 1.00 82.88 104 LYS A O 1
ATOM 901 N N . GLY A 1 105 ? 20.918 -1.001 -8.783 1.00 82.50 105 GLY A N 1
ATOM 902 C CA . GLY A 1 105 ? 21.480 -2.286 -9.216 1.00 82.50 105 GLY A CA 1
ATOM 903 C C . GLY A 1 105 ? 21.097 -3.463 -8.327 1.00 82.50 105 GLY A C 1
ATOM 904 O O . GLY A 1 105 ? 21.519 -4.578 -8.604 1.00 82.50 105 GLY A O 1
ATOM 905 N N . ASP A 1 106 ? 20.259 -3.229 -7.319 1.00 85.00 106 ASP A N 1
ATOM 906 C CA . ASP A 1 106 ? 19.801 -4.244 -6.363 1.00 85.00 106 ASP A CA 1
ATOM 907 C C . ASP A 1 106 ? 18.727 -5.165 -6.966 1.00 85.00 106 ASP A C 1
ATOM 909 O O . ASP A 1 106 ? 18.388 -6.209 -6.410 1.00 85.00 106 ASP A O 1
ATOM 913 N N . ARG A 1 107 ? 18.130 -4.770 -8.101 1.00 84.19 107 ARG A N 1
ATOM 914 C CA . ARG A 1 107 ? 17.096 -5.546 -8.798 1.00 84.19 107 ARG A CA 1
ATOM 915 C C . ARG A 1 107 ? 17.426 -5.756 -10.266 1.00 84.19 107 ARG A C 1
ATOM 917 O O . ARG A 1 107 ? 17.926 -4.867 -10.946 1.00 84.19 107 ARG A O 1
ATOM 924 N N . LYS A 1 108 ? 17.054 -6.937 -10.763 1.00 86.19 108 LYS A N 1
ATOM 925 C CA . LYS A 1 108 ? 17.128 -7.305 -12.182 1.00 86.19 108 LYS A CA 1
ATOM 926 C C . LYS A 1 108 ? 15.960 -6.706 -12.976 1.00 86.19 108 LYS A C 1
ATOM 928 O O . LYS A 1 108 ? 14.954 -6.270 -12.410 1.00 86.19 108 LYS A O 1
ATOM 933 N N . ARG A 1 109 ? 16.077 -6.753 -14.307 1.00 85.19 109 ARG A N 1
ATOM 934 C CA . ARG A 1 109 ? 15.041 -6.367 -15.281 1.00 85.19 109 ARG A CA 1
ATOM 935 C C . ARG A 1 109 ? 13.893 -7.386 -15.316 1.00 85.19 109 ARG A C 1
ATOM 937 O O . ARG A 1 109 ? 13.677 -8.063 -16.313 1.00 85.19 109 ARG A O 1
ATOM 944 N N . ARG A 1 110 ? 13.186 -7.530 -14.200 1.00 87.44 110 ARG A N 1
ATOM 945 C CA . ARG A 1 110 ? 11.996 -8.373 -14.072 1.00 87.44 110 ARG A CA 1
ATOM 946 C C . ARG A 1 110 ? 10.842 -7.514 -13.583 1.00 87.44 110 ARG A C 1
ATOM 948 O O . ARG A 1 110 ? 11.026 -6.752 -12.631 1.00 87.44 110 ARG A O 1
ATOM 955 N N . ARG A 1 111 ? 9.676 -7.676 -14.212 1.00 89.19 111 ARG A N 1
ATOM 956 C CA . ARG A 1 111 ? 8.434 -7.018 -13.804 1.00 89.19 111 ARG A CA 1
ATOM 957 C C . ARG A 1 111 ? 8.139 -7.328 -12.329 1.00 89.19 111 ARG A C 1
ATOM 959 O O . ARG A 1 111 ? 8.195 -8.502 -11.948 1.00 89.19 111 ARG A O 1
ATOM 966 N N . PRO A 1 112 ? 7.872 -6.320 -11.481 1.00 91.44 112 PRO A N 1
ATOM 967 C CA . PRO A 1 112 ? 7.389 -6.574 -10.132 1.00 91.44 112 PRO A CA 1
ATOM 968 C C . PRO A 1 112 ? 5.967 -7.147 -10.187 1.00 91.44 112 PRO A C 1
ATOM 970 O O . PRO A 1 112 ? 5.165 -6.744 -11.021 1.00 91.44 112 PRO A O 1
ATOM 973 N N . THR A 1 113 ? 5.649 -8.074 -9.286 1.00 91.69 113 THR A N 1
ATOM 974 C CA . THR A 1 113 ? 4.326 -8.712 -9.208 1.00 91.69 113 THR A CA 1
ATOM 975 C C . THR A 1 113 ? 3.888 -8.756 -7.754 1.00 91.69 113 THR A C 1
ATOM 977 O O . THR A 1 113 ? 4.673 -9.150 -6.883 1.00 91.69 113 THR A O 1
ATOM 980 N N . ALA A 1 114 ? 2.647 -8.362 -7.485 1.00 90.69 114 ALA A N 1
ATOM 981 C CA . ALA A 1 114 ? 2.027 -8.520 -6.181 1.00 90.69 114 ALA A CA 1
ATOM 982 C C . ALA A 1 114 ? 1.638 -9.994 -5.999 1.00 90.69 114 ALA A C 1
ATOM 984 O O . ALA A 1 114 ? 0.677 -10.478 -6.593 1.00 90.69 114 ALA A O 1
ATOM 985 N N . ARG A 1 115 ? 2.442 -10.729 -5.219 1.00 90.31 115 ARG A N 1
ATOM 986 C CA . ARG A 1 115 ? 2.210 -12.156 -4.927 1.00 90.31 115 ARG A CA 1
ATOM 987 C C . ARG A 1 115 ? 1.361 -12.381 -3.681 1.00 90.31 115 ARG A C 1
ATOM 989 O O . ARG A 1 115 ? 0.595 -13.332 -3.628 1.00 90.31 115 ARG A O 1
ATOM 996 N N . ARG A 1 116 ? 1.544 -11.536 -2.665 1.00 91.00 116 ARG A N 1
ATOM 997 C CA . ARG A 1 116 ? 0.843 -11.652 -1.384 1.00 91.00 116 ARG A CA 1
ATOM 998 C C . ARG A 1 116 ? -0.564 -11.081 -1.510 1.00 91.00 116 ARG A C 1
ATOM 1000 O O . ARG A 1 116 ? -0.743 -10.068 -2.182 1.00 91.00 116 ARG A O 1
ATOM 1007 N N . LEU A 1 117 ? -1.515 -11.718 -0.836 1.00 93.00 117 LEU A N 1
ATOM 1008 C CA . LEU A 1 117 ? -2.866 -11.203 -0.666 1.00 93.00 117 LEU A CA 1
ATOM 1009 C C . LEU A 1 117 ? -2.830 -10.115 0.402 1.00 93.00 117 LEU A C 1
ATOM 1011 O O . LEU A 1 117 ? -2.504 -10.371 1.559 1.00 93.00 117 LEU A O 1
ATOM 1015 N N . PHE A 1 118 ? -3.088 -8.888 -0.019 1.00 93.44 118 PHE A N 1
ATOM 1016 C CA . PHE A 1 118 ? -3.286 -7.763 0.876 1.00 93.44 118 PHE A CA 1
ATOM 1017 C C . PHE A 1 118 ? -4.115 -6.715 0.148 1.00 93.44 118 PHE A C 1
ATOM 1019 O O . PHE A 1 118 ? -3.974 -6.550 -1.063 1.00 93.44 118 PHE A O 1
ATOM 1026 N N . VAL A 1 119 ? -4.912 -5.963 0.892 1.00 93.44 119 VAL A N 1
ATOM 1027 C CA . VAL A 1 119 ? -5.536 -4.732 0.414 1.00 93.44 119 VAL A CA 1
ATOM 1028 C C . VAL A 1 119 ? -5.028 -3.565 1.234 1.00 93.44 119 VAL A C 1
ATOM 1030 O O . VAL A 1 119 ? -4.762 -3.682 2.428 1.00 93.44 119 VAL A O 1
ATOM 1033 N N . ARG A 1 120 ? -4.883 -2.416 0.585 1.00 93.06 120 ARG A N 1
ATOM 1034 C CA . ARG A 1 120 ? -4.720 -1.146 1.284 1.00 93.06 120 ARG A CA 1
ATOM 1035 C C . ARG A 1 120 ? -6.075 -0.469 1.282 1.00 93.06 120 ARG A C 1
ATOM 1037 O O . ARG A 1 120 ? -6.570 -0.103 0.218 1.00 93.06 120 ARG A O 1
ATOM 1044 N N . ALA A 1 121 ? -6.683 -0.323 2.443 1.00 90.81 121 ALA A N 1
ATOM 1045 C CA . ALA A 1 121 ? -7.988 0.297 2.539 1.00 90.81 121 ALA A CA 1
ATOM 1046 C C . ALA A 1 121 ? -7.825 1.818 2.603 1.00 90.81 121 ALA A C 1
ATOM 1048 O O . ALA A 1 121 ? -7.050 2.356 3.396 1.00 90.81 121 ALA A O 1
ATOM 1049 N N . LYS A 1 122 ? -8.517 2.515 1.701 1.00 88.94 122 LYS A N 1
ATOM 1050 C CA . LYS A 1 122 ? -8.557 3.978 1.685 1.00 88.94 122 LYS A CA 1
ATOM 1051 C C . LYS A 1 122 ? -9.393 4.451 2.869 1.00 88.94 122 LYS A C 1
ATOM 1053 O O . LYS A 1 122 ? -10.365 3.796 3.228 1.00 88.94 122 LYS A O 1
ATOM 1058 N N . GLN A 1 123 ? -9.073 5.618 3.412 1.00 86.25 123 GLN A N 1
ATOM 1059 C CA . GLN A 1 123 ? -9.819 6.202 4.528 1.00 86.25 123 GLN A CA 1
ATOM 1060 C C . GLN A 1 123 ? -11.330 6.310 4.253 1.00 86.25 123 GLN A C 1
ATOM 1062 O O . GLN A 1 123 ? -12.134 6.090 5.142 1.00 86.25 123 GLN A O 1
ATOM 1067 N N . THR A 1 124 ? -11.732 6.549 3.000 1.00 85.62 124 THR A N 1
ATOM 1068 C CA . THR A 1 124 ? -13.147 6.609 2.582 1.00 85.62 124 THR A CA 1
ATOM 1069 C C . THR A 1 124 ? -13.898 5.280 2.697 1.00 85.62 124 THR A C 1
ATOM 1071 O O . THR A 1 124 ? -15.122 5.266 2.688 1.00 85.62 124 THR A O 1
ATOM 1074 N N . LEU A 1 125 ? -13.180 4.156 2.746 1.00 88.25 125 LEU A N 1
ATOM 1075 C CA . LEU A 1 125 ? -13.746 2.810 2.861 1.00 88.25 125 LEU A CA 1
ATOM 1076 C C . LEU A 1 125 ? -13.811 2.338 4.314 1.00 88.25 125 LEU A C 1
ATOM 1078 O O . LEU A 1 125 ? -14.221 1.208 4.565 1.00 88.25 125 LEU A O 1
ATOM 1082 N N . ILE A 1 126 ? -13.365 3.171 5.253 1.00 88.06 126 ILE A N 1
ATOM 1083 C CA . ILE A 1 126 ? -13.169 2.795 6.643 1.00 88.06 126 ILE A CA 1
ATOM 1084 C C . ILE A 1 126 ? -13.887 3.778 7.540 1.00 88.06 126 ILE A C 1
ATOM 1086 O O . ILE A 1 126 ? -13.841 4.989 7.334 1.00 88.06 126 ILE A O 1
ATOM 1090 N N . LYS A 1 127 ? -14.513 3.248 8.580 1.00 85.75 127 LYS A N 1
ATOM 1091 C CA . LYS A 1 127 ? -15.053 4.052 9.663 1.00 85.75 127 LYS A CA 1
ATOM 1092 C C . LYS A 1 127 ? -14.808 3.341 10.981 1.00 85.75 127 LYS A C 1
ATOM 1094 O O . LYS A 1 127 ? -15.041 2.141 11.089 1.00 85.75 127 LYS A O 1
ATOM 1099 N N . LEU A 1 128 ? -14.320 4.076 11.970 1.00 83.69 128 LEU A N 1
ATOM 1100 C CA . LEU A 1 128 ? -14.205 3.568 13.329 1.00 83.69 128 LEU A CA 1
ATOM 1101 C C . LEU A 1 128 ? -15.547 3.773 14.038 1.00 83.69 128 LEU A C 1
ATOM 1103 O O . LEU A 1 128 ? -16.005 4.908 14.173 1.00 83.69 128 LEU A O 1
ATOM 1107 N N . GLU A 1 129 ? -16.181 2.683 14.458 1.00 82.56 129 GLU A N 1
ATOM 1108 C CA . GLU A 1 129 ? -17.437 2.683 15.211 1.00 82.56 129 GLU A CA 1
ATOM 1109 C C . GLU A 1 129 ? -17.169 2.038 16.577 1.00 82.56 129 GLU A C 1
ATOM 1111 O O . GLU A 1 129 ? -17.223 0.819 16.742 1.00 82.56 129 GLU A O 1
ATOM 1116 N N . GLY A 1 130 ? -16.785 2.875 17.548 1.00 77.81 130 GLY A N 1
ATOM 1117 C CA . GLY A 1 130 ? -16.362 2.436 18.879 1.00 77.81 130 GLY A CA 1
ATOM 1118 C C . GLY A 1 130 ? -15.112 1.555 18.817 1.00 77.81 130 GLY A C 1
ATOM 1119 O O . GLY A 1 130 ? -14.024 2.011 18.461 1.00 77.81 130 GLY A O 1
ATOM 1120 N N . GLU A 1 131 ? -15.275 0.276 19.151 1.00 79.69 131 GLU A N 1
ATOM 1121 C CA . GLU A 1 131 ? -14.201 -0.725 19.125 1.00 79.69 131 GLU A CA 1
ATOM 1122 C C . GLU A 1 131 ? -14.174 -1.566 17.845 1.00 79.69 131 GLU A C 1
ATOM 1124 O O . GLU A 1 131 ? -13.310 -2.424 17.700 1.00 79.69 131 GLU A O 1
ATOM 1129 N N . LYS A 1 132 ? -15.055 -1.295 16.876 1.00 85.25 132 LYS A N 1
ATOM 1130 C CA . LYS A 1 132 ? -15.103 -2.021 15.603 1.00 85.25 132 LYS A CA 1
ATOM 1131 C C . LYS A 1 132 ? -14.656 -1.134 14.447 1.00 85.25 132 LYS A C 1
ATOM 1133 O O . LYS A 1 132 ? -15.009 0.043 14.356 1.00 85.25 132 LYS A O 1
ATOM 1138 N N . LEU A 1 133 ? -13.882 -1.708 13.532 1.00 86.88 133 LEU A N 1
ATOM 1139 C CA . LEU A 1 133 ? -13.516 -1.072 12.273 1.00 86.88 133 LEU A CA 1
ATOM 1140 C C . LEU A 1 133 ? -14.491 -1.518 11.190 1.00 86.88 133 LEU A C 1
ATOM 1142 O O . LEU A 1 133 ? -14.441 -2.658 10.732 1.00 86.88 133 LEU A O 1
ATOM 1146 N N . ARG A 1 134 ? -15.363 -0.612 10.763 1.00 88.94 134 ARG A N 1
ATOM 1147 C CA . ARG A 1 134 ? -16.274 -0.844 9.649 1.00 88.94 134 ARG A CA 1
ATOM 1148 C C . ARG A 1 134 ? -15.521 -0.679 8.335 1.00 88.94 134 ARG A C 1
ATOM 1150 O O . ARG A 1 134 ? -15.013 0.405 8.046 1.00 88.94 134 ARG A O 1
ATOM 1157 N N . LEU A 1 135 ? -15.486 -1.738 7.539 1.00 90.75 135 LEU A N 1
ATOM 1158 C CA . LEU A 1 135 ? -14.869 -1.799 6.225 1.00 90.75 135 LEU A CA 1
ATOM 1159 C C . LEU A 1 135 ? -15.942 -1.950 5.148 1.00 90.75 135 LEU A C 1
ATOM 1161 O O . LEU A 1 135 ? -16.693 -2.918 5.141 1.00 90.75 135 LEU A O 1
ATOM 1165 N N . THR A 1 136 ? -16.000 -1.018 4.205 1.00 90.88 136 THR A N 1
ATOM 1166 C CA . THR A 1 136 ? -16.932 -1.086 3.074 1.00 90.88 136 THR A CA 1
ATOM 1167 C C . THR A 1 136 ? -16.364 -1.968 1.964 1.00 90.88 136 THR A C 1
ATOM 1169 O O . THR A 1 136 ? -15.364 -1.613 1.334 1.00 90.88 136 THR A O 1
ATOM 1172 N N . ILE A 1 137 ? -17.015 -3.100 1.693 1.00 90.50 137 ILE A N 1
ATOM 1173 C CA . ILE A 1 137 ? -16.644 -4.012 0.602 1.00 90.50 137 ILE A CA 1
ATOM 1174 C C . ILE A 1 137 ? -17.339 -3.568 -0.686 1.00 90.50 137 ILE A C 1
ATOM 1176 O O . ILE A 1 137 ? -16.669 -3.208 -1.659 1.00 90.50 137 ILE A O 1
ATOM 1180 N N . LYS A 1 138 ? -18.673 -3.496 -0.652 1.00 90.12 138 LYS A N 1
ATOM 1181 C CA . LYS A 1 138 ? -19.529 -2.958 -1.718 1.00 90.12 138 LYS A CA 1
ATOM 1182 C C . LYS A 1 138 ? -20.336 -1.770 -1.193 1.00 90.12 138 LYS A C 1
ATOM 1184 O O . LYS A 1 138 ? -20.433 -1.587 0.021 1.00 90.12 138 LYS A O 1
ATOM 1189 N N . PRO A 1 139 ? -20.914 -0.931 -2.065 1.00 85.06 139 PRO A N 1
ATOM 1190 C CA . PRO A 1 139 ? -21.880 0.071 -1.626 1.00 85.06 139 PRO A CA 1
ATOM 1191 C C . PRO A 1 139 ? -23.014 -0.592 -0.820 1.00 85.06 139 PRO A C 1
ATOM 1193 O O . PRO A 1 139 ? -23.718 -1.444 -1.345 1.00 85.06 139 PRO A O 1
ATOM 1196 N N . GLY A 1 140 ? -23.148 -0.237 0.462 1.00 81.56 140 GLY A N 1
ATOM 1197 C CA . GLY A 1 140 ? -24.136 -0.823 1.382 1.00 81.56 140 GLY A CA 1
ATOM 1198 C C . GLY A 1 140 ? -23.729 -2.140 2.061 1.00 81.56 140 GLY A C 1
ATOM 1199 O O . GLY A 1 140 ? -24.423 -2.571 2.975 1.00 81.56 140 GLY A O 1
ATOM 1200 N N . GLU A 1 141 ? -22.603 -2.752 1.680 1.00 89.38 141 GLU A N 1
ATOM 1201 C CA . GLU A 1 141 ? -22.098 -3.996 2.275 1.00 89.38 141 GLU A CA 1
ATOM 1202 C C . GLU A 1 141 ? -20.841 -3.716 3.109 1.00 89.38 141 GLU A C 1
ATOM 1204 O O . GLU A 1 141 ? -19.823 -3.216 2.604 1.00 89.38 141 GLU A O 1
ATOM 1209 N N . HIS A 1 142 ? -20.911 -4.034 4.403 1.00 90.00 142 HIS A N 1
ATOM 1210 C CA . HIS A 1 142 ? -19.878 -3.703 5.377 1.00 90.00 142 HIS A CA 1
ATOM 1211 C C . HIS A 1 142 ? -19.428 -4.934 6.162 1.00 90.00 142 HIS A C 1
ATOM 1213 O O . HIS A 1 142 ? -20.256 -5.687 6.661 1.00 90.00 142 HIS A O 1
ATOM 1219 N N . VAL A 1 143 ? -18.115 -5.073 6.336 1.00 88.94 143 VAL A N 1
ATOM 1220 C CA . VAL A 1 143 ? -17.501 -6.042 7.250 1.00 88.94 143 VAL A CA 1
ATOM 1221 C C . VAL A 1 143 ? -16.957 -5.305 8.459 1.00 88.94 143 VAL A C 1
ATOM 1223 O O . VAL A 1 143 ? -16.348 -4.242 8.333 1.00 88.94 143 VAL A O 1
ATOM 1226 N N . TYR A 1 144 ? -17.182 -5.864 9.640 1.00 87.69 144 TYR A N 1
ATOM 1227 C CA . TYR A 1 144 ? -16.747 -5.280 10.900 1.00 87.69 144 TYR A CA 1
ATOM 1228 C C . TYR A 1 144 ? -15.570 -6.072 11.444 1.00 87.69 144 TYR A C 1
ATOM 1230 O O . TYR A 1 144 ? -15.711 -7.231 11.814 1.00 87.69 144 TYR A O 1
ATOM 1238 N N . LEU A 1 145 ? -14.410 -5.430 11.518 1.00 84.69 145 LEU A N 1
ATOM 1239 C CA . LEU A 1 145 ? -13.239 -6.016 12.154 1.00 84.69 145 LEU A CA 1
ATOM 1240 C C . LEU A 1 145 ? -13.240 -5.617 13.621 1.00 84.69 145 LEU A C 1
ATOM 1242 O O . LEU A 1 145 ? -13.241 -4.426 13.945 1.00 84.69 145 LEU A O 1
ATOM 1246 N N . ASP A 1 146 ? -13.240 -6.610 14.498 1.00 81.38 146 ASP A N 1
ATOM 1247 C CA . ASP A 1 146 ? -13.178 -6.363 15.926 1.00 81.38 146 ASP A CA 1
ATOM 1248 C C . ASP A 1 146 ? -11.777 -5.870 16.329 1.00 81.38 146 ASP A C 1
ATOM 1250 O O . ASP A 1 146 ? -10.763 -6.509 16.040 1.00 81.38 146 ASP A O 1
ATOM 1254 N N . LEU A 1 147 ? -11.710 -4.701 16.969 1.00 78.75 147 LEU A N 1
ATOM 1255 C CA . LEU A 1 147 ? -10.486 -4.138 17.534 1.00 78.75 147 LEU A CA 1
ATOM 1256 C C . LEU A 1 147 ? -10.522 -4.165 19.073 1.00 78.75 147 LEU A C 1
ATOM 1258 O O . LEU A 1 147 ? -9.709 -3.495 19.705 1.00 78.75 147 LEU A O 1
ATOM 1262 N N . SER A 1 148 ? -11.438 -4.902 19.701 1.00 69.06 148 SER A N 1
ATOM 1263 C CA . SER A 1 148 ? -11.560 -4.950 21.166 1.00 69.06 148 SER A CA 1
ATOM 1264 C C . SER A 1 148 ? -10.323 -5.579 21.827 1.00 69.06 148 SER A C 1
ATOM 1266 O O . SER A 1 148 ? -9.814 -5.075 22.825 1.00 69.06 148 SER A O 1
ATOM 1268 N N . ALA A 1 149 ? -9.729 -6.606 21.208 1.00 64.44 149 ALA A N 1
ATOM 1269 C CA . ALA A 1 149 ? -8.527 -7.302 21.697 1.00 64.44 149 ALA A CA 1
ATOM 1270 C C . ALA A 1 149 ? -7.201 -6.532 21.463 1.00 64.44 149 ALA A C 1
ATOM 1272 O O . ALA A 1 149 ? -6.142 -7.119 21.217 1.00 64.44 149 ALA A O 1
ATOM 1273 N N . ARG A 1 150 ? -7.230 -5.194 21.487 1.00 70.56 150 ARG A N 1
ATOM 1274 C CA . ARG A 1 150 ? -6.046 -4.355 21.252 1.00 70.56 150 ARG A CA 1
ATOM 1275 C C . ARG A 1 150 ? -5.092 -4.374 22.445 1.00 70.56 150 ARG A C 1
ATOM 1277 O O . ARG A 1 150 ? -5.449 -4.010 23.557 1.00 70.56 150 ARG A O 1
ATOM 1284 N N . TYR A 1 151 ? -3.813 -4.619 22.167 1.00 70.69 151 TYR A N 1
ATOM 1285 C CA . TYR A 1 151 ? -2.717 -4.411 23.125 1.00 70.69 151 TYR A CA 1
ATOM 1286 C C . TYR A 1 151 ? -2.304 -2.931 23.275 1.00 70.69 151 TYR A C 1
ATOM 1288 O O . TYR A 1 151 ? -1.318 -2.621 23.943 1.00 70.69 151 TYR A O 1
ATOM 1296 N N . PHE A 1 152 ? -3.006 -2.003 22.617 1.00 71.81 152 PHE A N 1
ATOM 1297 C CA . PHE A 1 152 ? -2.703 -0.574 22.628 1.00 71.81 152 PHE A CA 1
ATOM 1298 C C . PHE A 1 152 ? -3.973 0.255 22.815 1.00 71.81 152 PHE A C 1
ATOM 1300 O O . PHE A 1 152 ? -5.041 -0.089 22.313 1.00 71.81 152 PHE A O 1
ATOM 1307 N N . LYS A 1 153 ? -3.841 1.389 23.505 1.00 65.56 153 LYS A N 1
ATOM 1308 C CA . LYS A 1 153 ? -4.929 2.358 23.633 1.00 65.56 153 LYS A CA 1
ATOM 1309 C C . LYS A 1 153 ? -4.999 3.202 22.362 1.00 65.56 153 LYS A C 1
ATOM 1311 O O . LYS A 1 153 ? -3.989 3.779 21.940 1.00 65.56 153 LYS A O 1
ATOM 1316 N N . LEU A 1 154 ? -6.183 3.277 21.757 1.00 67.62 154 LEU A N 1
ATOM 1317 C CA . LEU A 1 154 ? -6.470 4.359 20.825 1.00 67.62 154 LEU A CA 1
ATOM 1318 C C . LEU A 1 154 ? -6.527 5.668 21.624 1.00 67.62 154 LEU A C 1
ATOM 1320 O O . LEU A 1 154 ? -7.100 5.670 22.715 1.00 67.62 154 LEU A O 1
ATOM 1324 N N . PRO A 1 155 ? -5.937 6.765 21.130 1.00 63.28 155 PRO A N 1
ATOM 1325 C CA . PRO A 1 155 ? -6.184 8.071 21.721 1.00 63.28 155 PRO A CA 1
ATOM 1326 C C . PRO A 1 155 ? -7.683 8.373 21.671 1.00 63.28 155 PRO A C 1
ATOM 1328 O O . PRO A 1 155 ? -8.330 8.124 20.652 1.00 63.28 155 PRO A O 1
ATOM 1331 N N . SER A 1 156 ? -8.215 8.910 22.767 1.00 56.62 156 SER A N 1
ATOM 1332 C CA . SER A 1 156 ? -9.637 9.223 22.951 1.00 56.62 156 SER A CA 1
ATOM 1333 C C . SER A 1 156 ? -10.204 10.138 21.853 1.00 56.62 156 SER A C 1
ATOM 1335 O O . SER A 1 156 ? -11.400 10.119 21.591 1.00 56.62 156 SER A O 1
ATOM 1337 N N . GLU A 1 157 ? -9.334 10.904 21.187 1.00 52.44 157 GLU A N 1
ATOM 1338 C CA . GLU A 1 157 ? -9.651 11.867 20.124 1.00 52.44 157 GLU A CA 1
ATOM 1339 C C . GLU A 1 157 ? -9.504 11.310 18.700 1.00 52.44 157 GLU A C 1
ATOM 1341 O O . GLU A 1 157 ? -9.770 12.031 17.736 1.00 52.44 157 GLU A O 1
ATOM 1346 N N . VAL A 1 158 ? -9.093 10.046 18.514 1.00 55.09 158 VAL A N 1
ATOM 1347 C CA . VAL A 1 158 ? -8.956 9.474 17.163 1.00 55.09 158 VAL A CA 1
ATOM 1348 C C . VAL A 1 158 ? -10.335 9.195 16.579 1.00 55.09 158 VAL A C 1
ATOM 1350 O O . VAL A 1 158 ? -10.853 8.080 16.592 1.00 55.09 158 VAL A O 1
ATOM 1353 N N . SER A 1 159 ? -10.908 10.243 15.996 1.00 59.72 159 SER A N 1
ATOM 1354 C CA . SER A 1 159 ? -11.923 10.133 14.962 1.00 59.72 159 SER A CA 1
ATOM 1355 C C . SER A 1 159 ? -11.370 9.318 13.787 1.00 59.72 159 SER A C 1
ATOM 1357 O O . SER A 1 159 ? -10.157 9.175 13.607 1.00 59.72 159 SER A O 1
ATOM 1359 N N . SER A 1 160 ? -12.259 8.841 12.914 1.00 58.22 160 SER A N 1
ATOM 1360 C CA . SER A 1 160 ? -11.901 8.163 11.655 1.00 58.22 160 SER A CA 1
ATOM 1361 C C . SER A 1 160 ? -10.894 8.968 10.797 1.00 58.22 160 SER A C 1
ATOM 1363 O O . SER A 1 160 ? -10.229 8.404 9.929 1.00 58.22 160 SER A O 1
ATOM 1365 N N . ALA A 1 161 ? -10.737 10.272 11.070 1.00 58.28 161 ALA A N 1
ATOM 1366 C CA . ALA A 1 161 ? -9.734 11.174 10.503 1.00 58.28 161 ALA A CA 1
ATOM 1367 C C . ALA A 1 161 ? -8.267 10.849 10.884 1.00 58.28 161 ALA A C 1
ATOM 1369 O O . ALA A 1 161 ? -7.376 11.032 10.056 1.00 58.28 161 ALA A O 1
ATOM 1370 N N . GLY A 1 162 ? -8.010 10.359 12.104 1.00 64.25 162 GLY A N 1
ATOM 1371 C CA . GLY A 1 162 ? -6.658 10.067 12.612 1.00 64.25 162 GLY A CA 1
ATOM 1372 C C . GLY A 1 162 ? -6.133 8.669 12.257 1.00 64.25 162 GLY A C 1
ATOM 1373 O O . GLY A 1 162 ? -4.966 8.352 12.504 1.00 64.25 162 GLY A O 1
ATOM 1374 N N . LEU A 1 163 ? -6.978 7.828 11.655 1.00 76.69 163 LEU A N 1
ATOM 1375 C CA . LEU A 1 163 ? -6.567 6.552 11.078 1.00 76.69 163 LEU A CA 1
ATOM 1376 C C . LEU A 1 163 ? -5.992 6.789 9.679 1.00 76.69 163 LEU A C 1
ATOM 1378 O O . LEU A 1 163 ? -6.636 7.386 8.818 1.00 76.69 163 LEU A O 1
ATOM 1382 N N . GLY A 1 164 ? -4.772 6.306 9.446 1.00 81.50 164 GLY A N 1
ATOM 1383 C CA . GLY A 1 164 ? -4.187 6.279 8.108 1.00 81.50 164 GLY A CA 1
ATOM 1384 C C . GLY A 1 164 ? -4.852 5.220 7.217 1.00 81.50 164 GLY A C 1
ATOM 1385 O O . GLY A 1 164 ? -5.914 4.698 7.524 1.00 81.50 164 GLY A O 1
ATOM 1386 N N . GLU A 1 165 ? -4.202 4.856 6.110 1.00 90.12 165 GLU A N 1
ATOM 1387 C CA . GLU A 1 165 ? -4.664 3.777 5.218 1.00 90.12 165 GLU A CA 1
ATOM 1388 C C . GLU A 1 165 ? -4.185 2.402 5.735 1.00 90.12 165 GLU A C 1
ATOM 1390 O O . GLU A 1 165 ? -3.012 2.066 5.510 1.00 90.12 165 GLU A O 1
ATOM 1395 N N . PRO A 1 166 ? -5.018 1.592 6.422 1.00 90.19 166 PRO A N 1
ATOM 1396 C CA . PRO A 1 166 ? -4.592 0.301 6.929 1.00 90.19 166 PRO A CA 1
ATOM 1397 C C . PRO A 1 166 ? -4.359 -0.703 5.810 1.00 90.19 166 PRO A C 1
ATOM 1399 O O . PRO A 1 166 ? -4.930 -0.634 4.717 1.00 90.19 166 PRO A O 1
ATOM 1402 N N . ILE A 1 167 ? -3.488 -1.658 6.113 1.00 91.81 167 ILE A N 1
ATOM 1403 C CA . ILE A 1 167 ? -3.178 -2.780 5.236 1.00 91.81 167 ILE A CA 1
ATOM 1404 C C . ILE A 1 167 ? -3.816 -4.016 5.843 1.00 91.81 167 ILE A C 1
ATOM 1406 O O . ILE A 1 167 ? -3.450 -4.422 6.941 1.00 91.81 167 ILE A O 1
ATOM 1410 N N . ILE A 1 168 ? -4.753 -4.610 5.122 1.00 91.50 168 ILE A N 1
ATOM 1411 C CA . ILE A 1 168 ? -5.490 -5.792 5.555 1.00 91.50 168 ILE A CA 1
ATOM 1412 C C . ILE A 1 168 ? -4.933 -6.982 4.784 1.00 91.50 168 ILE A C 1
ATOM 1414 O O . ILE A 1 168 ? -4.776 -6.933 3.564 1.00 91.50 168 ILE A O 1
ATOM 1418 N N . THR A 1 169 ? -4.579 -8.029 5.509 1.00 91.38 169 THR A N 1
ATOM 1419 C CA . THR A 1 169 ? -4.138 -9.330 4.997 1.00 91.38 169 THR A CA 1
ATOM 1420 C C . THR A 1 169 ? -5.192 -10.376 5.375 1.00 91.38 169 THR A C 1
ATOM 1422 O O . THR A 1 169 ? -6.107 -10.029 6.110 1.00 91.38 169 THR A O 1
ATOM 1425 N N . PRO A 1 170 ? -5.116 -11.634 4.909 1.00 88.69 170 PRO A N 1
ATOM 1426 C CA . PRO A 1 170 ? -6.094 -12.650 5.305 1.00 88.69 170 PRO A CA 1
ATOM 1427 C C . PRO A 1 170 ? -6.181 -12.875 6.823 1.00 88.69 170 PRO A C 1
ATOM 1429 O O . PRO A 1 170 ? -7.245 -13.196 7.326 1.00 88.69 170 PRO A O 1
ATOM 1432 N N . GLU A 1 171 ? -5.070 -12.699 7.543 1.00 87.19 171 GLU A N 1
ATOM 1433 C CA . GLU A 1 171 ? -4.972 -13.026 8.974 1.00 87.19 171 GLU A CA 1
ATOM 1434 C C . GLU A 1 171 ? -4.922 -11.791 9.883 1.00 87.19 171 GLU A C 1
ATOM 1436 O O . GLU A 1 171 ? -5.175 -11.878 11.086 1.00 87.19 171 GLU A O 1
ATOM 1441 N N . LYS A 1 172 ? -4.447 -10.659 9.349 1.00 90.12 172 LYS A N 1
ATOM 1442 C CA . LYS A 1 172 ? -4.044 -9.497 10.148 1.00 90.12 172 LYS A CA 1
ATOM 1443 C C . LYS A 1 172 ? -4.393 -8.179 9.484 1.00 90.12 172 LYS A C 1
ATOM 1445 O O . LYS A 1 172 ? -4.224 -8.005 8.277 1.00 90.12 172 LYS A O 1
ATOM 1450 N N . VAL A 1 173 ? -4.719 -7.198 10.314 1.00 88.50 173 VAL A N 1
ATOM 1451 C CA . VAL A 1 173 ? -4.874 -5.794 9.938 1.00 88.50 173 VAL A CA 1
ATOM 1452 C C . VAL A 1 173 ? -3.725 -4.996 10.530 1.00 88.50 173 VAL A C 1
ATOM 1454 O O . VAL A 1 173 ? -3.500 -4.991 11.739 1.00 88.50 173 VAL A O 1
ATOM 1457 N N . HIS A 1 174 ? -3.002 -4.290 9.671 1.00 89.00 174 HIS A N 1
ATOM 1458 C CA . HIS A 1 174 ? -2.004 -3.307 10.055 1.00 89.00 174 HIS A CA 1
ATOM 1459 C C . HIS A 1 174 ? -2.646 -1.923 10.065 1.00 89.00 174 HIS A C 1
ATOM 1461 O O . HIS A 1 174 ? -2.962 -1.384 9.003 1.00 89.00 174 HIS A O 1
ATOM 1467 N N . LEU A 1 175 ? -2.832 -1.357 11.255 1.00 87.00 175 LEU A N 1
ATOM 1468 C CA . LEU A 1 175 ? -3.501 -0.085 11.483 1.00 87.00 175 LEU A CA 1
ATOM 1469 C C . LEU A 1 175 ? -2.479 1.037 11.731 1.00 87.00 175 LEU A C 1
ATOM 1471 O O . LEU A 1 175 ? -1.869 1.079 12.803 1.00 87.00 175 LEU A O 1
ATOM 1475 N N . PRO A 1 176 ? -2.273 1.950 10.768 1.00 86.94 176 PRO A N 1
ATOM 1476 C CA . PRO A 1 176 ? -1.536 3.183 10.986 1.00 86.94 176 PRO A CA 1
ATOM 1477 C C . PRO A 1 176 ? -2.411 4.186 11.745 1.00 86.94 176 PRO A C 1
ATOM 1479 O O . PRO A 1 176 ? -3.487 4.555 11.281 1.00 86.94 176 PRO A O 1
ATOM 1482 N N . VAL A 1 177 ? -1.935 4.643 12.897 1.00 82.94 177 VAL A N 1
ATOM 1483 C CA . VAL A 1 177 ? -2.596 5.625 13.761 1.00 82.94 177 VAL A CA 1
ATOM 1484 C C . VAL A 1 177 ? -1.696 6.849 13.882 1.00 82.94 177 VAL A C 1
ATOM 1486 O O . VAL A 1 177 ? -0.508 6.737 14.212 1.00 82.94 177 VAL A O 1
ATOM 1489 N N . HIS A 1 178 ? -2.258 8.019 13.598 1.00 77.88 178 HIS A N 1
ATOM 1490 C CA . HIS A 1 178 ? -1.610 9.296 13.851 1.00 77.88 178 HIS A CA 1
ATOM 1491 C C . HIS A 1 178 ? -1.832 9.691 15.313 1.00 77.88 178 HIS A C 1
ATOM 1493 O O . HIS A 1 178 ? -2.963 9.857 15.752 1.00 77.88 178 HIS A O 1
ATOM 1499 N N . TYR A 1 179 ? -0.740 9.823 16.060 1.00 70.19 179 TYR A N 1
ATOM 1500 C CA . TYR A 1 179 ? -0.736 10.431 17.385 1.00 70.19 179 TYR A CA 1
ATOM 1501 C C . TYR A 1 179 ? -0.358 11.895 17.229 1.00 70.19 179 TYR A C 1
ATOM 1503 O O . TYR A 1 179 ? 0.646 12.200 16.571 1.00 70.19 179 TYR A O 1
ATOM 1511 N N . GLU A 1 180 ? -1.128 12.780 17.849 1.00 65.56 180 GLU A N 1
ATOM 1512 C CA . GLU A 1 180 ? -0.673 14.142 18.090 1.00 65.56 180 GLU A CA 1
ATOM 1513 C C . GLU A 1 180 ? 0.538 14.086 19.021 1.00 65.56 180 GLU A C 1
ATOM 1515 O O . GLU A 1 180 ? 0.567 13.317 19.988 1.00 65.56 180 GLU A O 1
ATOM 1520 N N . ASP A 1 181 ? 1.583 14.838 18.683 1.00 57.22 181 ASP A N 1
ATOM 1521 C CA . ASP A 1 181 ? 2.754 14.936 19.543 1.00 57.22 181 ASP A CA 1
ATOM 1522 C C . ASP A 1 181 ? 2.390 15.853 20.711 1.00 57.22 181 ASP A C 1
ATOM 1524 O O . ASP A 1 181 ? 2.648 17.053 20.688 1.00 57.22 181 ASP A O 1
ATOM 1528 N N . THR A 1 182 ? 1.794 15.278 21.755 1.00 53.31 182 THR A N 1
ATOM 1529 C CA . THR A 1 182 ? 1.800 15.881 23.087 1.00 53.31 182 THR A CA 1
ATOM 1530 C C . THR A 1 182 ? 3.245 15.862 23.579 1.00 53.31 182 THR A C 1
ATOM 1532 O O . THR A 1 182 ? 3.668 14.985 24.333 1.00 53.31 182 THR A O 1
ATOM 1535 N N . GLN A 1 183 ? 4.049 16.825 23.119 1.00 53.56 183 GLN A N 1
ATOM 1536 C CA . GLN A 1 183 ? 5.280 17.206 23.801 1.00 53.56 183 GLN A CA 1
ATOM 1537 C C . GLN A 1 183 ? 4.886 17.856 25.131 1.00 53.56 183 GLN A C 1
ATOM 1539 O O . GLN A 1 183 ? 4.924 19.067 25.312 1.00 53.56 183 GLN A O 1
ATOM 1544 N N . ASN A 1 184 ? 4.443 17.017 26.065 1.00 47.31 184 ASN A N 1
ATOM 1545 C CA . ASN A 1 184 ? 4.248 17.381 27.453 1.00 47.31 184 ASN A CA 1
ATOM 1546 C C . ASN A 1 184 ? 5.613 17.751 28.018 1.00 47.31 184 ASN A C 1
ATOM 1548 O O . ASN A 1 184 ? 6.402 16.834 28.226 1.00 47.31 184 ASN A O 1
ATOM 1552 N N . GLY A 1 185 ? 5.854 19.054 28.212 1.00 57.03 185 GLY A N 1
ATOM 1553 C CA . GLY A 1 185 ? 6.620 19.751 29.266 1.00 57.03 185 GLY A CA 1
ATOM 1554 C C . GLY A 1 185 ? 7.873 19.136 29.906 1.00 57.03 185 GLY A C 1
ATOM 1555 O O . GLY A 1 185 ? 8.366 19.690 30.881 1.00 57.03 185 GLY A O 1
ATOM 1556 N N . LYS A 1 186 ? 8.388 18.007 29.428 1.00 60.38 186 LYS A N 1
ATOM 1557 C CA . LYS A 1 186 ? 9.583 17.348 29.940 1.00 60.38 186 LYS A CA 1
ATOM 1558 C C . LYS A 1 186 ? 10.788 17.954 29.232 1.00 60.38 186 LYS A C 1
ATOM 1560 O O . LYS A 1 186 ? 10.721 18.144 28.014 1.00 60.38 186 LYS A O 1
ATOM 1565 N N . PRO A 1 187 ? 11.877 18.248 29.957 1.00 64.69 187 PRO A N 1
ATOM 1566 C CA . PRO A 1 187 ? 13.067 18.806 29.344 1.00 64.69 187 PRO A CA 1
ATOM 1567 C C . PRO A 1 187 ? 13.549 17.863 28.240 1.00 64.69 187 PRO A C 1
ATOM 1569 O O . PRO A 1 187 ? 13.684 16.653 28.440 1.00 64.69 187 PRO A O 1
ATOM 1572 N N . ALA A 1 188 ? 13.746 18.413 27.044 1.00 68.12 188 ALA A N 1
ATOM 1573 C CA . ALA A 1 188 ? 14.251 17.653 25.916 1.00 68.12 188 ALA A CA 1
ATOM 1574 C C . ALA A 1 188 ? 15.682 17.200 26.235 1.00 68.12 188 ALA A C 1
ATOM 1576 O O . ALA A 1 188 ? 16.589 18.022 26.350 1.00 68.12 188 ALA A O 1
ATOM 1577 N N . VAL A 1 189 ? 15.869 15.891 26.401 1.00 79.50 189 VAL A N 1
ATOM 1578 C CA . VAL A 1 189 ? 17.189 15.284 26.581 1.00 79.50 189 VAL A CA 1
ATOM 1579 C C . VAL A 1 189 ? 17.742 14.952 25.202 1.00 79.50 189 VAL A C 1
ATOM 1581 O O . VAL A 1 189 ? 17.138 14.178 24.454 1.00 79.50 189 VAL A O 1
ATOM 1584 N N . ALA A 1 190 ? 18.880 15.543 24.857 1.00 80.25 190 ALA A N 1
ATOM 1585 C CA . ALA A 1 190 ? 19.597 15.218 23.635 1.00 80.25 190 ALA A CA 1
ATOM 1586 C C . ALA A 1 190 ? 20.495 14.006 23.890 1.00 80.25 190 ALA A C 1
ATOM 1588 O O . ALA A 1 190 ? 21.237 13.984 24.866 1.00 80.25 190 ALA A O 1
ATOM 1589 N N . TRP A 1 191 ? 20.440 13.011 23.011 1.00 86.62 191 TRP A N 1
ATOM 1590 C CA . TRP A 1 191 ? 21.357 11.874 23.015 1.00 86.62 191 TRP A CA 1
ATOM 1591 C C . TRP A 1 191 ? 22.071 11.815 21.669 1.00 86.62 191 TRP A C 1
ATOM 1593 O O . TRP A 1 191 ? 21.411 11.811 20.628 1.00 86.62 191 TRP A O 1
ATOM 1603 N N . ASP A 1 192 ? 23.396 11.736 21.696 1.00 84.31 192 ASP A N 1
ATOM 1604 C CA . ASP A 1 192 ? 24.247 11.493 20.540 1.00 84.31 192 ASP A CA 1
ATOM 1605 C C . ASP A 1 192 ? 24.956 10.141 20.686 1.00 84.31 192 ASP A C 1
ATOM 1607 O O . ASP A 1 192 ? 25.605 9.848 21.694 1.00 84.31 192 ASP A O 1
ATOM 1611 N N . PHE A 1 193 ? 24.795 9.289 19.675 1.00 81.50 193 PHE A N 1
ATOM 1612 C CA . PHE A 1 193 ? 25.402 7.962 19.634 1.00 81.50 193 PHE A CA 1
ATOM 1613 C C . PHE A 1 193 ? 26.643 8.001 18.745 1.00 81.50 193 PHE A C 1
ATOM 1615 O O . PHE A 1 193 ? 26.547 7.943 17.518 1.00 81.50 193 PHE A O 1
ATOM 1622 N N . ASN A 1 194 ? 27.810 7.998 19.379 1.00 80.88 194 ASN A N 1
ATOM 1623 C CA . ASN A 1 194 ? 29.097 7.828 18.724 1.00 80.88 194 ASN A CA 1
ATOM 1624 C C . ASN A 1 194 ? 29.555 6.363 18.802 1.00 80.88 194 ASN A C 1
ATOM 1626 O O . ASN A 1 194 ? 29.080 5.568 19.614 1.00 80.88 194 ASN A O 1
ATOM 1630 N N . LEU A 1 195 ? 30.509 5.978 17.947 1.00 75.75 195 LEU A N 1
ATOM 1631 C CA . LEU A 1 195 ? 31.011 4.596 17.896 1.00 75.75 195 LEU A CA 1
ATOM 1632 C C . LEU A 1 195 ? 31.555 4.115 19.253 1.00 75.75 195 LEU A C 1
ATOM 1634 O O . LEU A 1 195 ? 31.451 2.934 19.568 1.00 75.75 195 LEU A O 1
ATOM 1638 N N . LEU A 1 196 ? 32.154 5.026 20.025 1.00 82.69 196 LEU A N 1
ATOM 1639 C CA . LEU A 1 196 ? 32.863 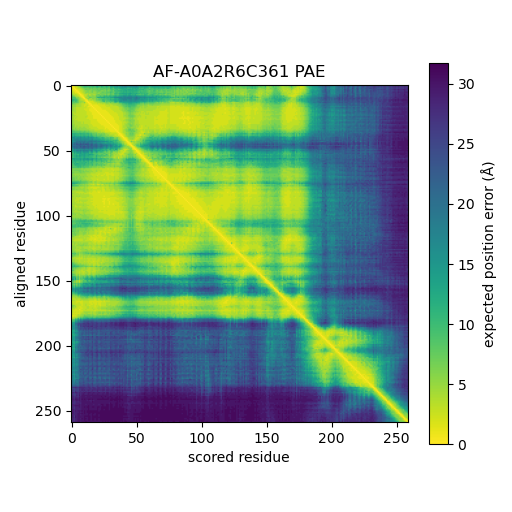4.729 21.274 1.00 82.69 196 LEU A CA 1
ATOM 1640 C C . LEU A 1 196 ? 32.283 5.450 22.498 1.00 82.69 196 LEU A C 1
ATOM 1642 O O . LEU A 1 196 ? 32.766 5.237 23.608 1.00 82.69 196 LEU A O 1
ATOM 1646 N N . SER A 1 197 ? 31.280 6.307 22.317 1.00 84.19 197 SER A N 1
ATOM 1647 C CA . SER A 1 197 ? 30.590 6.952 23.429 1.00 84.19 197 SER A CA 1
ATOM 1648 C C . SER A 1 197 ? 29.113 7.134 23.138 1.00 84.19 197 SER A C 1
ATOM 1650 O O . SER A 1 197 ? 28.698 7.307 21.996 1.00 84.19 197 SER A O 1
ATOM 1652 N N . LEU A 1 198 ? 28.324 7.089 24.200 1.00 87.62 198 LEU A N 1
ATOM 1653 C CA . LEU A 1 198 ? 26.961 7.581 24.209 1.00 87.62 198 LEU A CA 1
ATOM 1654 C C . LEU A 1 198 ? 26.956 8.845 25.063 1.00 87.62 198 LEU A C 1
ATOM 1656 O O . LEU A 1 198 ? 27.174 8.775 26.275 1.00 87.62 198 LEU A O 1
ATOM 1660 N N . ASP A 1 199 ? 26.760 9.980 24.406 1.00 87.06 199 ASP A N 1
ATOM 1661 C CA . ASP A 1 199 ? 26.829 11.300 25.015 1.00 87.06 199 ASP A CA 1
ATOM 1662 C C . ASP A 1 199 ? 25.398 11.846 25.143 1.00 87.06 199 ASP A C 1
ATOM 1664 O O . ASP A 1 199 ? 24.659 11.937 24.166 1.00 87.06 199 ASP A O 1
ATOM 1668 N N . GLY A 1 200 ? 24.971 12.145 26.365 1.00 86.75 200 GLY A N 1
ATOM 1669 C CA . GLY A 1 200 ? 23.653 12.680 26.686 1.00 86.75 200 GLY A CA 1
ATOM 1670 C C . GLY A 1 200 ? 23.765 14.073 27.291 1.00 86.75 200 GLY A C 1
ATOM 1671 O O . GLY A 1 200 ? 24.621 14.312 28.139 1.00 86.75 200 GLY A O 1
ATOM 1672 N N . TYR A 1 201 ? 22.887 14.985 26.890 1.00 83.38 201 TYR A N 1
ATOM 1673 C CA . TYR A 1 201 ? 22.727 16.291 27.517 1.00 83.38 201 TYR A CA 1
ATOM 1674 C C . TYR A 1 201 ? 21.292 16.455 28.007 1.00 83.38 201 TYR A C 1
ATOM 1676 O O . TYR A 1 201 ? 20.340 16.360 27.230 1.00 83.38 201 TYR A O 1
ATOM 1684 N N . SER A 1 202 ? 21.149 16.724 29.302 1.00 79.69 202 SER A N 1
ATOM 1685 C CA . SER A 1 202 ? 19.876 17.039 29.940 1.00 79.69 202 SER A CA 1
ATOM 1686 C C . SER A 1 202 ? 19.959 18.409 30.620 1.00 79.69 202 SER A C 1
ATOM 1688 O O . SER A 1 202 ? 20.930 18.653 31.340 1.00 79.69 202 SER A O 1
ATOM 1690 N N . PRO A 1 203 ? 18.945 19.281 30.470 1.00 77.69 203 PRO A N 1
ATOM 1691 C CA . PRO A 1 203 ? 18.851 20.539 31.213 1.00 77.69 203 PRO A CA 1
ATOM 1692 C C . PRO A 1 203 ? 18.933 20.380 32.741 1.00 77.69 203 PRO A C 1
ATOM 1694 O O . PRO A 1 203 ? 19.414 21.282 33.415 1.00 77.69 203 PRO A O 1
ATOM 1697 N N . GLU A 1 204 ? 18.490 19.241 33.287 1.00 76.81 204 GLU A N 1
ATOM 1698 C CA . GLU A 1 204 ? 18.475 18.982 34.738 1.00 76.81 204 GLU A CA 1
ATOM 1699 C C . GLU A 1 204 ? 19.743 18.281 35.243 1.00 76.81 204 GLU A C 1
ATOM 1701 O O . GLU A 1 204 ? 20.149 18.464 36.386 1.00 76.81 204 GLU A O 1
ATOM 1706 N N . THR A 1 205 ? 20.362 17.445 34.407 1.00 74.06 205 THR A N 1
ATOM 1707 C CA . THR A 1 205 ? 21.423 16.504 34.816 1.00 74.06 205 THR A CA 1
ATOM 1708 C C . THR A 1 205 ? 22.796 16.854 34.235 1.00 74.06 205 THR A C 1
ATOM 1710 O O . THR A 1 205 ? 23.803 16.293 34.657 1.00 74.06 205 THR A O 1
ATOM 1713 N N . GLY A 1 206 ? 22.858 17.792 33.285 1.00 80.00 206 GLY A N 1
ATOM 1714 C CA . GLY A 1 206 ? 24.084 18.177 32.593 1.00 80.00 206 GLY A CA 1
ATOM 1715 C C . GLY A 1 206 ? 24.534 17.151 31.548 1.00 80.00 206 GLY A C 1
ATOM 1716 O O . GLY A 1 206 ? 23.720 16.433 30.963 1.00 80.00 206 GLY A O 1
ATOM 1717 N N . TRP A 1 207 ? 25.844 17.120 31.283 1.00 81.44 207 TRP A N 1
ATOM 1718 C CA . TRP A 1 207 ? 26.468 16.194 30.335 1.00 81.44 207 TRP A CA 1
ATOM 1719 C C . TRP A 1 207 ? 26.745 14.836 30.984 1.00 81.44 207 TRP A C 1
ATOM 1721 O O . TRP A 1 207 ? 27.481 14.741 31.963 1.00 81.44 207 TRP A O 1
ATOM 1731 N N . VAL A 1 208 ? 26.210 13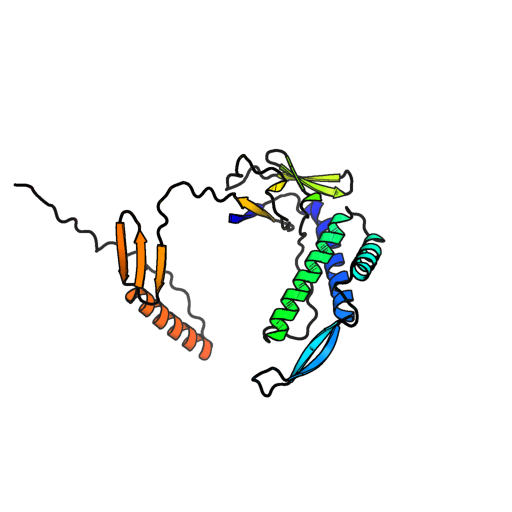.776 30.385 1.00 83.50 208 VAL A N 1
ATOM 1732 C CA . VAL A 1 208 ? 26.458 12.382 30.755 1.00 83.50 208 VAL A CA 1
ATOM 1733 C C . VAL A 1 208 ? 27.193 11.709 29.605 1.00 83.50 208 VAL A C 1
ATOM 1735 O O . VAL A 1 208 ? 26.719 11.722 28.475 1.00 83.50 208 VAL A O 1
ATOM 1738 N N . ARG A 1 209 ? 28.344 11.095 29.882 1.00 84.44 209 ARG A N 1
ATOM 1739 C CA . ARG A 1 209 ? 29.135 10.368 28.884 1.00 84.44 209 ARG A CA 1
ATOM 1740 C C . ARG A 1 209 ? 29.329 8.927 29.317 1.00 84.44 209 ARG A C 1
ATOM 1742 O O . ARG A 1 209 ? 29.961 8.663 30.336 1.00 84.44 209 ARG A O 1
ATOM 1749 N N . ILE A 1 210 ? 28.812 7.998 28.523 1.00 85.00 210 ILE A N 1
ATOM 1750 C CA . ILE A 1 210 ? 28.957 6.559 28.744 1.00 85.00 210 ILE A CA 1
ATOM 1751 C C . ILE A 1 210 ? 29.968 6.022 27.730 1.00 85.00 210 ILE A C 1
ATOM 1753 O O . ILE A 1 210 ? 29.776 6.171 26.523 1.00 85.00 210 ILE A O 1
ATOM 1757 N N . ASP A 1 211 ? 31.047 5.393 28.203 1.00 84.25 211 ASP A N 1
ATOM 1758 C CA . ASP A 1 211 ? 32.049 4.765 27.331 1.00 84.25 211 ASP A CA 1
ATOM 1759 C C . ASP A 1 211 ? 31.507 3.435 26.773 1.00 84.25 211 ASP A C 1
ATOM 1761 O O . ASP A 1 211 ? 31.241 2.486 27.514 1.00 84.25 211 ASP A O 1
ATOM 1765 N N . THR A 1 212 ? 31.342 3.360 25.450 1.00 83.38 212 THR A N 1
ATOM 1766 C CA . THR A 1 212 ? 30.834 2.176 24.741 1.00 83.38 212 THR A CA 1
ATOM 1767 C C . THR A 1 212 ? 31.939 1.385 24.036 1.00 83.38 212 THR A C 1
ATOM 1769 O O . THR A 1 212 ? 31.638 0.413 23.339 1.00 83.38 212 THR A O 1
ATOM 1772 N N . LYS A 1 213 ? 33.228 1.701 24.251 1.00 81.00 213 LYS A N 1
ATOM 1773 C CA . LYS A 1 213 ? 34.370 1.000 23.621 1.00 81.00 213 LYS A CA 1
ATOM 1774 C C . LYS A 1 213 ? 34.318 -0.517 23.776 1.00 81.00 213 LYS A C 1
ATOM 1776 O O . LYS A 1 213 ? 34.568 -1.237 22.811 1.00 81.00 213 LYS A O 1
ATOM 1781 N N . LYS A 1 214 ? 33.976 -1.011 24.973 1.00 79.19 214 LYS A N 1
ATOM 1782 C CA . LYS A 1 214 ? 33.846 -2.458 25.238 1.00 79.19 214 LYS A CA 1
ATOM 1783 C C . LYS A 1 214 ? 32.736 -3.095 24.398 1.00 79.19 214 LYS A C 1
ATOM 1785 O O . LYS A 1 214 ? 32.871 -4.226 23.950 1.00 79.19 214 LYS A O 1
ATOM 1790 N N . LEU A 1 215 ? 31.648 -2.368 24.156 1.00 77.12 215 LEU A N 1
ATOM 1791 C CA . LEU A 1 215 ? 30.547 -2.838 23.320 1.00 77.12 215 LEU A CA 1
ATOM 1792 C C . LEU A 1 215 ? 30.947 -2.840 21.837 1.00 77.12 215 LEU A C 1
ATOM 1794 O O . LEU A 1 215 ? 30.683 -3.805 21.118 1.00 77.12 215 LEU A O 1
ATOM 1798 N N . ALA A 1 216 ? 31.631 -1.781 21.393 1.00 74.88 216 ALA A N 1
ATOM 1799 C CA . ALA A 1 216 ? 32.124 -1.650 20.028 1.00 74.88 216 ALA A CA 1
ATOM 1800 C C . ALA A 1 216 ? 33.142 -2.747 19.677 1.00 74.88 216 ALA A C 1
ATOM 1802 O O . ALA A 1 216 ? 33.042 -3.348 18.609 1.00 74.88 216 ALA A O 1
ATOM 1803 N N . SER A 1 217 ? 34.068 -3.084 20.582 1.00 79.81 217 SER A N 1
ATOM 1804 C CA . SER A 1 217 ? 35.051 -4.153 20.353 1.00 79.81 217 SER A CA 1
ATOM 1805 C C . SER A 1 217 ? 34.401 -5.537 20.238 1.00 79.81 217 SER A C 1
ATOM 1807 O O . SER A 1 217 ? 34.748 -6.320 19.347 1.00 79.81 217 SER A O 1
ATOM 1809 N N . VAL A 1 218 ? 33.398 -5.833 21.070 1.00 79.31 218 VAL A N 1
ATOM 1810 C CA . VAL A 1 218 ? 32.608 -7.073 20.977 1.00 79.31 218 VAL A CA 1
ATOM 1811 C C . VAL A 1 218 ? 31.824 -7.127 19.663 1.00 79.31 218 VAL A C 1
ATOM 1813 O O . VAL A 1 218 ? 31.774 -8.176 19.012 1.00 79.31 218 VAL A O 1
ATOM 1816 N N . HIS A 1 219 ? 31.245 -6.004 19.227 1.00 75.81 219 HIS A N 1
ATOM 1817 C CA . HIS A 1 219 ? 30.552 -5.939 17.944 1.00 75.81 219 HIS A CA 1
ATOM 1818 C C . HIS A 1 219 ? 31.520 -6.159 16.772 1.00 75.81 219 HIS A C 1
ATOM 1820 O O . HIS A 1 219 ? 31.217 -6.972 15.895 1.00 75.81 219 HIS A O 1
ATOM 1826 N N . ILE A 1 220 ? 32.653 -5.454 16.728 1.00 78.00 220 ILE A N 1
ATOM 1827 C CA . ILE A 1 220 ? 33.626 -5.539 15.628 1.00 78.00 220 ILE A CA 1
ATOM 1828 C C . ILE A 1 220 ? 34.185 -6.961 15.530 1.00 78.00 220 ILE A C 1
ATOM 1830 O O . ILE A 1 220 ? 34.082 -7.581 14.475 1.00 78.00 220 ILE A O 1
ATOM 1834 N N . SER A 1 221 ? 34.641 -7.536 16.646 1.00 75.19 221 SER A N 1
ATOM 1835 C CA . SER A 1 221 ? 35.157 -8.913 16.674 1.00 75.19 221 SER A CA 1
ATOM 1836 C C . SER A 1 221 ? 34.104 -9.953 16.265 1.00 75.19 221 SER A C 1
ATOM 1838 O O . SER A 1 221 ? 34.405 -10.897 15.533 1.00 75.19 221 SER A O 1
ATOM 1840 N N . SER A 1 222 ? 32.840 -9.782 16.669 1.00 71.50 222 SER A N 1
ATOM 1841 C CA . SER A 1 222 ? 31.739 -10.636 16.195 1.00 71.50 222 SER A CA 1
ATOM 1842 C C . SER A 1 222 ? 31.444 -10.455 14.708 1.00 71.50 222 SER A C 1
ATOM 1844 O O . SER A 1 222 ? 31.066 -11.413 14.034 1.00 71.50 222 SER A O 1
ATOM 1846 N N . PHE A 1 223 ? 31.559 -9.232 14.194 1.00 73.75 223 PHE A N 1
ATOM 1847 C CA . PHE A 1 223 ? 31.327 -8.927 12.787 1.00 73.75 223 PHE A CA 1
ATOM 1848 C C . PHE A 1 223 ? 32.416 -9.540 11.903 1.00 73.75 223 PHE A C 1
ATOM 1850 O O . PHE A 1 223 ? 32.091 -10.189 10.912 1.00 73.75 223 PHE A O 1
ATOM 1857 N N . GLU A 1 224 ? 33.683 -9.428 12.299 1.00 78.62 224 GLU A N 1
ATOM 1858 C CA . GLU A 1 224 ? 34.819 -10.048 11.610 1.00 78.62 224 GLU A CA 1
ATOM 1859 C C . GLU A 1 224 ? 34.716 -11.575 11.594 1.00 78.62 224 GLU A C 1
ATOM 1861 O O . GLU A 1 224 ? 34.861 -12.184 10.534 1.00 78.62 224 GLU A O 1
ATOM 1866 N N . LYS A 1 225 ? 34.354 -12.199 12.726 1.00 76.25 225 LYS A N 1
ATOM 1867 C CA . LYS A 1 225 ? 34.092 -13.648 12.788 1.00 76.25 225 LYS A CA 1
ATOM 1868 C C . LYS A 1 225 ? 32.987 -14.071 11.818 1.00 76.25 225 LYS A C 1
ATOM 1870 O O . LYS A 1 225 ? 33.155 -15.033 11.078 1.00 76.25 225 LYS A O 1
ATOM 1875 N N . LYS A 1 226 ? 31.871 -13.333 11.773 1.00 69.50 226 LYS A N 1
ATOM 1876 C CA . LYS A 1 226 ? 30.768 -13.609 10.834 1.00 69.50 226 LYS A CA 1
ATOM 1877 C C . LYS A 1 226 ? 31.181 -13.423 9.378 1.00 69.50 226 LYS A C 1
ATOM 1879 O O . LYS A 1 226 ? 30.758 -14.208 8.537 1.00 69.50 226 LYS A O 1
ATOM 1884 N N . LYS A 1 227 ? 31.982 -12.397 9.082 1.00 72.19 227 LYS A N 1
ATOM 1885 C CA . LYS A 1 227 ? 32.494 -12.133 7.735 1.00 72.19 227 LYS A CA 1
ATOM 1886 C C . LYS A 1 227 ? 33.395 -13.276 7.264 1.00 72.19 227 LYS A C 1
ATOM 1888 O O . LYS A 1 227 ? 33.162 -13.799 6.182 1.00 72.19 227 LYS A O 1
ATOM 1893 N N . LYS A 1 228 ? 34.331 -13.717 8.109 1.00 71.94 228 LYS A N 1
ATOM 1894 C CA . LYS A 1 228 ? 35.224 -14.845 7.818 1.00 71.94 228 LYS A CA 1
ATOM 1895 C C . LYS A 1 228 ? 34.449 -16.147 7.586 1.00 71.94 228 LYS A C 1
ATOM 1897 O O . LYS A 1 228 ? 34.636 -16.792 6.565 1.00 71.94 228 LYS A O 1
ATOM 1902 N N . CYS A 1 229 ? 33.493 -16.478 8.457 1.00 64.94 229 CYS A N 1
ATOM 1903 C CA . CYS A 1 229 ? 32.654 -17.664 8.257 1.00 64.94 229 CYS A CA 1
ATOM 1904 C C . CYS A 1 229 ? 31.809 -17.593 6.974 1.00 64.94 229 CYS A C 1
ATOM 1906 O O . CYS A 1 229 ? 31.607 -18.615 6.329 1.00 64.94 229 CYS A O 1
ATOM 1908 N N . ALA A 1 230 ? 31.341 -16.404 6.574 1.00 60.91 230 ALA A N 1
ATOM 1909 C CA . ALA A 1 230 ? 30.608 -16.225 5.321 1.00 60.91 230 ALA A CA 1
ATOM 1910 C C . ALA A 1 230 ? 31.502 -16.362 4.074 1.00 60.91 230 ALA A C 1
ATOM 1912 O O . ALA A 1 230 ? 31.039 -16.883 3.063 1.00 60.91 230 ALA A O 1
ATOM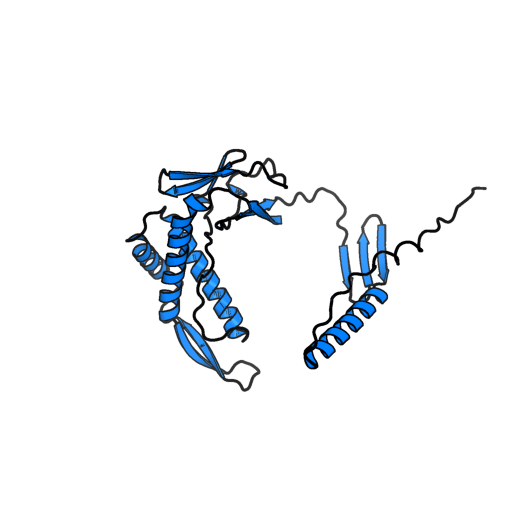 1913 N N . GLU A 1 231 ? 32.761 -15.917 4.141 1.00 68.19 231 GLU A N 1
ATOM 1914 C CA . GLU A 1 231 ? 33.767 -16.116 3.084 1.00 68.19 231 GLU A CA 1
ATOM 1915 C C . GLU A 1 231 ? 34.177 -17.596 2.960 1.00 68.19 231 GLU A C 1
ATOM 1917 O O . GLU A 1 231 ? 34.394 -18.080 1.852 1.00 68.19 231 GLU A O 1
ATOM 1922 N N . GLU A 1 232 ? 34.206 -18.327 4.078 1.00 73.50 232 GLU A N 1
ATOM 1923 C CA . GLU A 1 232 ? 34.581 -19.749 4.157 1.00 73.50 232 GLU A CA 1
ATOM 1924 C C . GLU A 1 232 ? 33.387 -20.721 4.002 1.00 73.50 232 GLU A C 1
ATOM 1926 O O . GLU A 1 232 ? 33.582 -21.933 3.952 1.00 73.50 232 GLU A O 1
ATOM 1931 N N . GLY A 1 233 ? 32.149 -20.219 3.900 1.00 45.00 233 GLY A N 1
ATOM 1932 C CA . GLY A 1 233 ? 30.946 -21.031 3.663 1.00 45.00 233 GLY A CA 1
ATOM 1933 C C . GLY A 1 233 ? 30.340 -21.727 4.894 1.00 45.00 233 GLY A C 1
ATOM 1934 O O . GLY A 1 233 ? 29.481 -22.593 4.736 1.00 45.00 233 GLY A O 1
ATOM 1935 N N . PHE A 1 234 ? 30.730 -21.345 6.114 1.00 52.94 234 PHE A N 1
ATOM 1936 C CA . PHE A 1 234 ? 30.233 -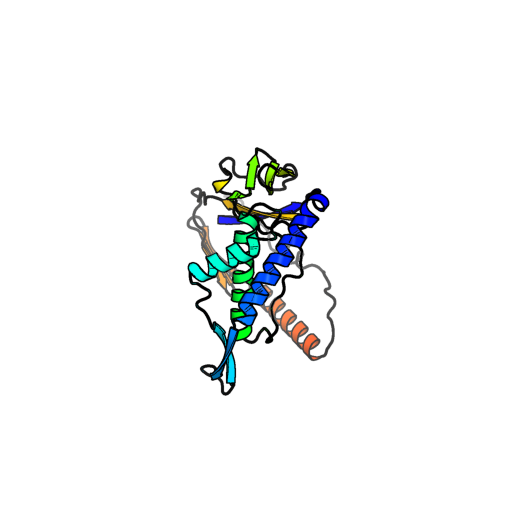21.924 7.370 1.00 52.94 234 PHE A CA 1
ATOM 1937 C C . PHE A 1 234 ? 29.134 -21.070 8.030 1.00 52.94 234 PHE A C 1
ATOM 1939 O O . PHE A 1 234 ? 29.197 -19.840 8.063 1.00 52.94 234 PHE A O 1
ATOM 1946 N N . THR A 1 235 ? 28.136 -21.715 8.645 1.00 45.91 235 THR A N 1
ATOM 1947 C CA . THR A 1 235 ? 27.126 -21.051 9.490 1.00 45.91 235 THR A CA 1
ATOM 1948 C C . THR A 1 235 ? 27.509 -21.114 10.967 1.00 45.91 235 THR A C 1
ATOM 1950 O O . THR A 1 235 ? 27.612 -22.197 11.533 1.00 45.91 235 THR A O 1
ATOM 1953 N N . LEU A 1 236 ? 27.663 -19.954 11.615 1.00 53.94 236 LEU A N 1
ATOM 1954 C CA . LEU A 1 236 ? 27.844 -19.859 13.069 1.00 53.94 236 LEU A CA 1
ATOM 1955 C C . LEU A 1 236 ? 26.503 -20.054 13.795 1.00 53.94 236 LEU A C 1
ATOM 1957 O O . LEU A 1 236 ? 25.579 -19.252 13.615 1.00 53.94 236 LEU A O 1
ATOM 1961 N N . GLU A 1 237 ? 26.410 -21.064 14.663 1.00 50.25 237 GLU A N 1
ATOM 1962 C CA . GLU A 1 237 ? 25.308 -21.177 15.621 1.00 50.25 237 GLU A CA 1
ATOM 1963 C C . GLU A 1 237 ? 25.326 -19.996 16.603 1.00 50.25 237 GLU A C 1
ATOM 1965 O O . GLU A 1 237 ? 26.348 -19.645 17.200 1.00 50.25 237 GLU A O 1
ATOM 1970 N N . LYS A 1 238 ? 24.169 -19.351 16.783 1.00 44.28 238 LYS A N 1
ATOM 1971 C CA . LYS A 1 238 ? 24.007 -18.275 17.766 1.00 44.28 238 LYS A CA 1
ATOM 1972 C C . LYS A 1 238 ? 23.891 -18.879 19.165 1.00 44.28 238 LYS A C 1
ATOM 1974 O O . LYS A 1 238 ? 22.786 -19.141 19.631 1.00 44.28 238 LYS A O 1
ATOM 1979 N N . SER A 1 239 ? 25.014 -19.025 19.860 1.00 36.97 239 SER A N 1
ATOM 1980 C CA . SER A 1 239 ? 25.002 -19.254 21.306 1.00 36.97 239 SER A CA 1
ATOM 1981 C C . SER A 1 239 ? 24.436 -18.016 22.018 1.00 36.97 239 SER A C 1
ATOM 1983 O O . SER A 1 239 ? 25.070 -16.962 22.075 1.00 36.97 239 SER A O 1
ATOM 1985 N N . LYS A 1 240 ? 23.202 -18.117 22.529 1.00 37.22 240 LYS A N 1
ATOM 1986 C CA . LYS A 1 240 ? 22.634 -17.176 23.504 1.00 37.22 240 LYS A CA 1
ATOM 1987 C C . LYS A 1 240 ? 23.205 -17.526 24.883 1.00 37.22 240 LYS A C 1
ATOM 1989 O O . LYS A 1 240 ? 22.569 -18.264 25.628 1.00 37.22 240 LYS A O 1
ATOM 1994 N N . LYS A 1 241 ? 24.378 -17.005 25.245 1.00 32.66 241 LYS A N 1
ATOM 1995 C CA . LYS A 1 241 ? 24.831 -17.014 26.646 1.00 32.66 241 LYS A CA 1
ATOM 1996 C C . LYS A 1 241 ? 25.293 -15.623 27.089 1.00 32.66 241 LYS A C 1
ATOM 1998 O O . LYS A 1 241 ? 26.178 -15.033 26.483 1.00 32.66 241 LYS A O 1
ATOM 2003 N N . SER A 1 242 ? 24.553 -15.125 28.084 1.00 34.66 242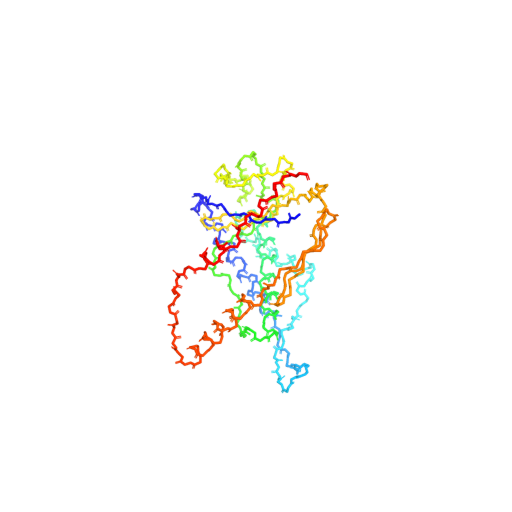 SER A N 1
ATOM 2004 C CA . SER A 1 242 ? 24.869 -14.096 29.086 1.00 34.66 242 SER A CA 1
ATOM 2005 C C . SER A 1 242 ? 25.689 -12.870 28.653 1.00 34.66 242 SER A C 1
ATOM 2007 O O . SER A 1 242 ? 26.879 -12.766 28.909 1.00 34.66 242 SER A O 1
ATOM 2009 N N . SER A 1 243 ? 25.002 -11.842 28.141 1.00 26.45 243 SER A N 1
ATOM 2010 C CA . SER A 1 243 ? 25.505 -10.454 28.203 1.00 26.45 243 SER A CA 1
ATOM 2011 C C . SER A 1 243 ? 24.943 -9.673 29.408 1.00 26.45 243 SER A C 1
ATOM 2013 O O . SER A 1 243 ? 25.297 -8.514 29.597 1.00 26.45 243 SER A O 1
ATOM 2015 N N . CYS A 1 244 ? 24.073 -10.290 30.222 1.00 28.03 244 CYS A N 1
ATOM 2016 C CA . CYS A 1 244 ? 23.411 -9.647 31.368 1.00 28.03 244 CYS A CA 1
ATOM 2017 C C . CYS A 1 244 ? 24.188 -9.715 32.693 1.00 28.03 244 CYS A C 1
ATOM 2019 O O . CYS A 1 244 ? 23.807 -9.018 33.627 1.00 28.03 244 CYS A O 1
ATOM 2021 N N . GLU A 1 245 ? 25.258 -10.505 32.807 1.00 29.39 245 GLU A N 1
ATOM 2022 C CA . GLU A 1 245 ? 25.979 -10.658 34.088 1.00 29.39 245 GLU A CA 1
ATOM 2023 C C . GLU A 1 245 ? 27.078 -9.611 34.317 1.00 29.39 245 GLU A C 1
ATOM 2025 O O . GLU A 1 245 ? 27.455 -9.372 35.455 1.00 29.39 245 GLU A O 1
ATOM 2030 N N . VAL A 1 246 ? 27.524 -8.887 33.284 1.00 33.47 246 VAL A N 1
ATOM 2031 C CA . VAL A 1 246 ? 28.613 -7.894 33.423 1.00 33.47 246 VAL A CA 1
ATOM 2032 C C . VAL A 1 246 ? 28.121 -6.525 33.935 1.00 33.47 246 VAL A C 1
ATOM 2034 O O . VAL A 1 246 ? 28.922 -5.636 34.197 1.00 33.47 246 VAL A O 1
ATOM 2037 N N . LEU A 1 247 ? 26.810 -6.335 34.130 1.00 32.81 247 LEU A N 1
ATOM 2038 C CA . LEU A 1 247 ? 26.247 -5.078 34.652 1.00 32.81 247 LEU A CA 1
ATOM 2039 C C . LEU A 1 247 ? 25.924 -5.105 36.157 1.00 32.81 247 LEU A C 1
ATOM 2041 O O . LEU A 1 247 ? 25.451 -4.100 36.674 1.00 32.81 247 LEU A O 1
ATOM 2045 N N . LYS A 1 248 ? 26.182 -6.211 36.875 1.00 32.31 248 LYS A N 1
ATOM 2046 C CA . LYS A 1 248 ? 25.847 -6.335 38.309 1.00 32.31 248 LYS A CA 1
ATOM 2047 C C . LYS A 1 248 ? 26.995 -6.087 39.299 1.00 32.31 248 LYS A C 1
ATOM 2049 O O . LYS A 1 248 ? 26.737 -6.092 40.495 1.00 32.31 248 LYS A O 1
ATOM 2054 N N . GLU A 1 249 ? 28.221 -5.808 38.854 1.00 30.56 249 GLU A N 1
ATOM 2055 C CA . GLU A 1 249 ? 29.368 -5.592 39.767 1.00 30.56 249 GLU A CA 1
ATOM 2056 C C . GLU A 1 249 ? 29.800 -4.118 39.933 1.00 30.56 249 GLU A C 1
ATOM 2058 O O . GLU A 1 249 ? 30.871 -3.839 40.465 1.00 30.56 249 GLU A O 1
ATOM 2063 N N . GLY A 1 250 ? 28.978 -3.150 39.508 1.00 32.06 250 GLY A N 1
ATOM 2064 C CA . GLY A 1 250 ? 29.330 -1.720 39.527 1.00 32.06 250 GLY A CA 1
ATOM 2065 C C . GLY A 1 250 ? 28.686 -0.849 40.613 1.00 32.06 250 GLY A C 1
ATOM 2066 O O . GLY A 1 250 ? 29.032 0.325 40.696 1.00 32.06 250 GLY A O 1
ATOM 2067 N N . GLU A 1 251 ? 27.772 -1.369 41.436 1.00 34.53 251 GLU A N 1
ATOM 2068 C CA . GLU A 1 251 ? 27.117 -0.591 42.499 1.00 34.53 251 GLU A CA 1
ATOM 2069 C C . GLU A 1 251 ? 27.567 -1.078 43.883 1.00 34.53 251 GLU A C 1
ATOM 2071 O O . GLU A 1 251 ? 26.961 -1.958 44.487 1.00 34.53 251 GLU A O 1
ATOM 2076 N N . LYS A 1 252 ? 28.638 -0.476 44.412 1.00 30.33 252 LYS A N 1
ATOM 2077 C CA . LYS A 1 252 ? 28.774 -0.295 45.863 1.00 30.33 252 LYS A CA 1
ATOM 2078 C C . LYS A 1 252 ? 28.400 1.155 46.182 1.00 30.33 252 LYS A C 1
ATOM 2080 O O . LYS A 1 252 ? 29.086 2.053 45.691 1.00 30.33 252 LYS A O 1
ATOM 2085 N N . PRO A 1 253 ? 27.355 1.415 46.982 1.00 34.03 253 PRO A N 1
ATOM 2086 C CA . PRO A 1 253 ? 27.098 2.750 47.492 1.00 34.03 253 PRO A CA 1
ATOM 2087 C C . PRO A 1 253 ? 28.180 3.100 48.518 1.00 34.03 253 PRO A C 1
ATOM 2089 O O . PRO A 1 253 ? 28.392 2.367 49.482 1.00 34.03 253 PRO A O 1
ATOM 2092 N N . SER A 1 254 ? 28.885 4.212 48.307 1.00 34.03 254 SER A N 1
ATOM 2093 C CA . SER A 1 254 ? 29.686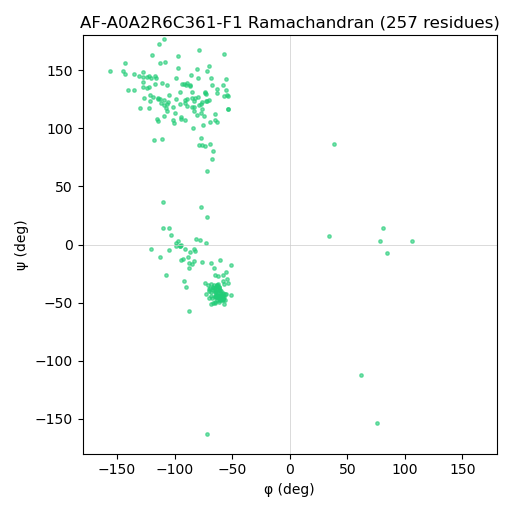 4.826 49.363 1.00 34.03 254 SER A CA 1
ATOM 2094 C C . SER A 1 254 ? 28.728 5.408 50.404 1.00 34.03 254 SER A C 1
ATOM 2096 O O . SER A 1 254 ? 28.094 6.437 50.153 1.00 34.03 254 SER A O 1
ATOM 2098 N N . GLU A 1 255 ? 28.608 4.740 51.549 1.00 32.09 255 GLU A N 1
ATOM 2099 C CA . GLU A 1 255 ? 28.033 5.310 52.765 1.00 32.09 255 GLU A CA 1
ATOM 2100 C C . GLU A 1 255 ? 28.760 6.619 53.099 1.00 32.09 255 GLU A C 1
ATOM 2102 O O . GLU A 1 255 ? 29.964 6.640 53.355 1.00 32.09 255 GLU A O 1
ATOM 2107 N N . LYS A 1 256 ? 28.023 7.731 53.074 1.00 36.38 256 LYS A N 1
ATOM 2108 C CA . LYS A 1 256 ? 28.401 8.946 53.790 1.00 36.38 256 LYS A CA 1
ATOM 2109 C C . LYS A 1 256 ? 27.753 8.871 55.166 1.00 36.38 256 LYS A C 1
ATOM 2111 O O . LYS A 1 256 ? 26.542 9.045 55.278 1.00 36.38 256 LYS A O 1
ATOM 2116 N N . THR A 1 257 ? 28.560 8.631 56.189 1.00 30.19 257 THR A N 1
ATOM 2117 C CA . THR A 1 257 ? 28.178 8.842 57.590 1.00 30.19 257 THR A CA 1
ATOM 2118 C C . THR A 1 257 ? 28.471 10.303 57.959 1.00 30.19 257 THR A C 1
ATOM 2120 O O . THR A 1 257 ? 29.520 10.813 57.556 1.00 30.19 257 THR A O 1
ATOM 2123 N N . PRO A 1 258 ? 27.566 11.001 58.666 1.00 41.41 258 PRO A N 1
ATOM 2124 C CA . PRO A 1 258 ? 27.715 12.417 58.982 1.00 41.41 258 PRO A CA 1
ATOM 2125 C C . PRO A 1 258 ? 28.543 12.645 60.254 1.00 41.41 258 PRO A C 1
ATOM 2127 O O . PRO A 1 258 ? 28.436 11.880 61.213 1.00 41.41 258 PRO A O 1
ATOM 2130 N N . ALA A 1 259 ? 29.302 13.739 60.262 1.00 34.59 259 ALA A N 1
ATOM 2131 C CA . ALA A 1 259 ? 29.685 14.515 61.439 1.00 34.59 259 ALA A CA 1
ATOM 2132 C C . ALA A 1 259 ? 29.850 15.976 61.004 1.00 34.59 259 ALA A C 1
ATOM 2134 O O . ALA A 1 259 ? 30.425 16.188 59.909 1.00 34.59 259 ALA A O 1
#

Radius of gyration: 26.56 Å; Cα contacts (8 Å, |Δi|>4): 313; chains: 1; bounding box: 59×42×85 Å

Sequence (259 aa):
MLRSYSLQHECGEELFPLLKAYRDAVNRVLEELWNNIEWEKRKIPGKKQWRLLPKYKVDVKSKEYKKKLRESLLEDWDYAAHWVDSAIKTAYSILKSWRKNYVKGDRKRRRPTARRLFVRAKQTLIKLEGEKLRLTIKPGEHVYLDLSARYFKLPSEVSSAGLGEPIITPEKVHLPVHYEDTQNGKPAVAWDFNLLSLDGYSPETGWVRIDTKKLASVHISSFEKKKKCAEEGFTLEKSKKSSCEVLKEGEKPSEKTPA

Nearest PDB structures (foldseek):
  6gyz-assembly1_B  TM=2.740E-01  e=4.367E+00  Staphylococcus aureus

Organism: NCBI:txid1978167

Mean predicted aligned error: 14.77 Å